Protein AF-A0A7Z8R2B5-F1 (afdb_monomer)

Secondary structure (DSSP, 8-state):
-EEEEEEEEETTTTEEEEEEEE-GGGGGG-BTTEEEEEE-S-----BTTB-------GGGGS--EEEEEESSTTPPBPPTT-----EESSHHHHH--EEEEEEEESS-TT--TT-EEEETTEEEEEEEEEEE-TTSSSEEEEEEEEGGGGGG-BTT-EEEEE--------SS-TT------EEEEE---SSB-SEEE-

Sequence (198 aa):
MGEIVDYRLNTKNDTIIISAAIKDKYQHLVKSNSRFWRNSGLKIKAGLSGVDVNMAPVHSLLNGGISFANIVPSAEQAKHGSVLYNLYVDQQQALMKVVQIQIKFALAKGVTAGTAINYLGIQVGEVTRVELSENNQAIIAHAKLWNSATEFARQGSQFWLVSAKVGLFKSEHLDTLIKGNYLQIEPGQGQKTNTFCR

Structure (mmCIF, N/CA/C/O backbone):
data_AF-A0A7Z8R2B5-F1
#
_entry.id   AF-A0A7Z8R2B5-F1
#
loop_
_atom_site.group_PDB
_atom_site.id
_atom_site.type_symbol
_atom_site.label_atom_id
_atom_site.label_alt_id
_atom_site.label_comp_id
_atom_site.label_asym_id
_atom_site.label_entity_id
_atom_site.label_seq_id
_atom_site.pdbx_PDB_ins_code
_atom_site.Cartn_x
_atom_site.Cartn_y
_atom_site.Cartn_z
_atom_site.occupancy
_atom_site.B_iso_or_equiv
_atom_site.auth_seq_id
_atom_site.auth_comp_id
_atom_site.auth_asym_id
_atom_site.auth_atom_id
_atom_site.pdbx_PDB_model_num
ATOM 1 N N . MET A 1 1 ? 14.635 1.395 -24.138 1.00 79.94 1 MET A N 1
ATOM 2 C CA . MET A 1 1 ? 15.403 1.839 -22.948 1.00 79.94 1 MET A CA 1
ATOM 3 C C . MET A 1 1 ? 16.121 0.651 -22.318 1.00 79.94 1 MET A C 1
ATOM 5 O O . MET A 1 1 ? 17.334 0.698 -22.174 1.00 79.94 1 MET A O 1
ATOM 9 N N . GLY A 1 2 ? 15.404 -0.440 -22.070 1.00 88.50 2 GLY A N 1
ATOM 10 C CA . GLY A 1 2 ? 15.954 -1.767 -21.802 1.00 88.50 2 GLY A CA 1
ATOM 11 C C . GLY A 1 2 ? 15.053 -2.837 -22.414 1.00 88.50 2 GLY A C 1
ATOM 12 O O . GLY A 1 2 ? 14.137 -2.483 -23.161 1.00 88.50 2 GLY A O 1
ATOM 13 N N . GLU A 1 3 ? 15.303 -4.095 -22.082 1.00 89.88 3 GLU A N 1
ATOM 14 C CA . GLU A 1 3 ? 14.492 -5.250 -22.473 1.00 89.88 3 GLU A CA 1
ATOM 15 C C . GLU A 1 3 ? 14.471 -6.302 -21.362 1.00 89.88 3 GLU A C 1
ATOM 17 O O . GLU A 1 3 ? 15.347 -6.317 -20.495 1.00 89.88 3 GLU A O 1
ATOM 22 N N . ILE A 1 4 ? 13.451 -7.157 -21.365 1.00 88.56 4 ILE A N 1
ATOM 23 C CA . ILE A 1 4 ? 13.391 -8.305 -20.461 1.00 88.56 4 ILE A CA 1
ATOM 24 C C . ILE A 1 4 ? 14.226 -9.425 -21.064 1.00 88.56 4 ILE A C 1
ATOM 26 O O . ILE A 1 4 ? 14.061 -9.742 -22.237 1.00 88.56 4 ILE A O 1
ATOM 30 N N . VAL A 1 5 ? 15.119 -9.998 -20.262 1.00 90.69 5 VAL A N 1
ATOM 31 C CA . VAL A 1 5 ? 16.080 -11.009 -20.718 1.00 90.69 5 VAL A CA 1
ATOM 32 C C . VAL A 1 5 ? 15.832 -12.387 -20.116 1.00 90.69 5 VAL A C 1
ATOM 34 O O . VAL A 1 5 ? 16.249 -13.373 -20.711 1.00 90.69 5 VAL A O 1
ATOM 37 N N . ASP A 1 6 ? 15.172 -12.474 -18.956 1.00 87.75 6 ASP A N 1
ATOM 38 C CA . ASP A 1 6 ? 14.962 -13.746 -18.256 1.00 87.75 6 ASP A CA 1
ATOM 39 C C . ASP A 1 6 ? 13.782 -13.686 -17.262 1.00 87.75 6 ASP A C 1
ATOM 41 O O . ASP A 1 6 ? 13.450 -12.624 -16.723 1.00 87.75 6 ASP A O 1
ATOM 45 N N . TYR A 1 7 ? 13.169 -14.847 -17.014 1.00 89.00 7 TYR A N 1
ATOM 46 C CA . TYR A 1 7 ? 12.102 -15.080 -16.041 1.00 89.00 7 TYR A CA 1
ATOM 47 C C . TYR A 1 7 ? 12.442 -16.324 -15.219 1.00 89.00 7 TYR A C 1
ATOM 49 O O . TYR A 1 7 ? 12.534 -17.424 -15.759 1.00 89.00 7 TYR A O 1
ATOM 57 N N . ARG A 1 8 ? 12.565 -16.179 -13.898 1.00 89.00 8 ARG A N 1
ATOM 58 C CA . ARG A 1 8 ? 12.895 -17.292 -12.997 1.00 89.00 8 ARG A CA 1
ATOM 59 C C . ARG A 1 8 ? 11.899 -17.415 -11.864 1.00 89.00 8 ARG A C 1
ATOM 61 O O . ARG A 1 8 ? 11.587 -16.433 -11.198 1.00 89.00 8 ARG A O 1
ATOM 68 N N . LEU A 1 9 ? 11.452 -18.638 -11.603 1.00 86.38 9 LEU A N 1
ATOM 69 C CA . LEU A 1 9 ? 10.685 -18.952 -10.404 1.00 86.38 9 LEU A CA 1
ATOM 70 C C . LEU A 1 9 ? 11.630 -19.037 -9.200 1.00 86.38 9 LEU A C 1
ATOM 72 O O . LEU A 1 9 ? 12.585 -19.812 -9.195 1.00 86.38 9 LEU A O 1
ATOM 76 N N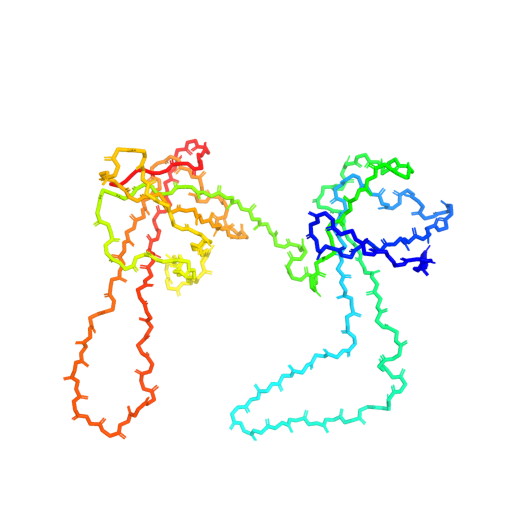 . ASN A 1 10 ? 11.347 -18.255 -8.166 1.00 84.94 10 ASN A N 1
ATOM 77 C CA . ASN A 1 10 ? 11.946 -18.405 -6.853 1.00 84.94 10 ASN A CA 1
ATOM 78 C C . ASN A 1 10 ? 11.061 -19.328 -6.011 1.00 84.94 10 ASN A C 1
ATOM 80 O O . ASN A 1 10 ? 10.066 -18.910 -5.425 1.00 84.94 10 ASN A O 1
ATOM 84 N N . THR A 1 11 ? 11.453 -20.596 -5.946 1.00 83.88 11 THR A N 1
ATOM 85 C CA . THR A 1 11 ? 10.705 -21.665 -5.270 1.00 83.88 11 THR A CA 1
ATOM 86 C C . THR A 1 11 ? 10.684 -21.548 -3.745 1.00 83.88 11 THR A C 1
ATOM 88 O O . THR A 1 11 ? 9.973 -22.299 -3.091 1.00 83.88 11 THR A O 1
ATOM 91 N N . LYS A 1 12 ? 11.446 -20.623 -3.144 1.00 87.50 12 LYS A N 1
ATOM 92 C CA . LYS A 1 12 ? 11.422 -20.409 -1.686 1.00 87.50 12 LYS A CA 1
ATOM 93 C C . LYS A 1 12 ? 10.218 -19.595 -1.218 1.00 87.50 12 LYS A C 1
ATOM 95 O O . LYS A 1 12 ? 9.880 -19.649 -0.041 1.00 87.50 12 LYS A O 1
ATOM 100 N N . ASN A 1 13 ? 9.642 -18.778 -2.094 1.00 82.06 13 ASN A N 1
ATOM 101 C CA . ASN A 1 13 ? 8.581 -17.836 -1.742 1.00 82.06 13 ASN A CA 1
ATOM 102 C C . ASN A 1 13 ? 7.499 -17.715 -2.828 1.00 82.06 13 ASN A C 1
ATOM 104 O O . ASN A 1 13 ? 6.750 -16.743 -2.809 1.00 82.06 13 ASN A O 1
ATOM 108 N N . ASP A 1 14 ? 7.458 -18.653 -3.779 1.00 84.62 14 ASP A N 1
ATOM 109 C CA . ASP A 1 14 ? 6.520 -18.693 -4.908 1.00 84.62 14 ASP A CA 1
ATOM 110 C C . ASP A 1 14 ? 6.425 -17.373 -5.694 1.00 84.62 14 ASP A C 1
ATOM 112 O O . ASP A 1 14 ? 5.363 -16.973 -6.174 1.00 84.62 14 ASP A O 1
ATOM 116 N N . THR A 1 15 ? 7.557 -16.674 -5.843 1.00 83.44 15 THR A N 1
ATOM 117 C CA . THR A 1 15 ? 7.636 -15.429 -6.625 1.00 83.44 15 THR A CA 1
ATOM 118 C C . THR A 1 15 ? 8.341 -15.628 -7.960 1.00 83.44 15 THR A C 1
ATOM 120 O O . THR A 1 15 ? 9.238 -16.455 -8.094 1.00 83.44 15 THR A O 1
ATOM 123 N N . ILE A 1 16 ? 7.971 -14.827 -8.960 1.00 86.62 16 ILE A N 1
ATOM 124 C CA . ILE A 1 16 ? 8.671 -14.770 -10.247 1.00 86.62 16 ILE A CA 1
ATOM 125 C C . ILE A 1 16 ? 9.638 -13.583 -10.221 1.00 86.62 16 ILE A C 1
ATOM 127 O O . ILE A 1 16 ? 9.228 -12.440 -10.021 1.00 86.62 16 ILE A O 1
ATOM 131 N N . ILE A 1 17 ? 10.920 -13.853 -10.452 1.00 89.19 17 ILE A N 1
ATOM 132 C CA . ILE A 1 17 ? 11.959 -12.850 -10.670 1.00 89.19 17 ILE A CA 1
ATOM 133 C C . ILE A 1 17 ? 12.055 -12.591 -12.168 1.00 89.19 17 ILE A C 1
ATOM 135 O O . ILE A 1 17 ? 12.268 -13.511 -12.954 1.00 89.19 17 ILE A O 1
ATOM 139 N N . ILE A 1 18 ? 11.923 -11.325 -12.552 1.00 89.12 18 ILE A N 1
ATOM 140 C CA . ILE A 1 18 ? 12.043 -10.877 -13.937 1.00 89.12 18 ILE A CA 1
ATOM 141 C C . ILE A 1 18 ? 13.333 -10.075 -14.053 1.00 89.12 18 ILE A C 1
ATOM 143 O O . ILE A 1 18 ? 13.505 -9.067 -13.365 1.00 89.12 18 ILE A O 1
ATOM 147 N N . SER A 1 19 ? 14.242 -10.516 -14.913 1.00 90.50 19 SER A N 1
ATOM 148 C CA . SER A 1 19 ? 15.505 -9.827 -15.162 1.00 90.50 19 SER A CA 1
ATOM 149 C C . SER A 1 19 ? 15.377 -8.938 -16.391 1.00 90.50 19 SER A C 1
ATOM 151 O O . SER A 1 19 ? 14.979 -9.389 -17.463 1.00 90.50 19 SER A O 1
ATOM 153 N N . ALA A 1 20 ? 15.737 -7.666 -16.235 1.00 89.56 20 ALA A N 1
ATOM 154 C CA . ALA A 1 20 ? 15.760 -6.690 -17.314 1.00 89.56 20 ALA A CA 1
ATOM 155 C C . ALA A 1 20 ? 17.192 -6.206 -17.558 1.00 89.56 20 ALA A C 1
ATOM 157 O O . ALA A 1 20 ? 17.894 -5.841 -16.614 1.00 89.56 20 ALA A O 1
ATOM 158 N N . ALA A 1 21 ? 17.607 -6.154 -18.821 1.00 90.75 21 ALA A N 1
ATOM 159 C CA . ALA A 1 21 ? 18.836 -5.492 -19.231 1.00 90.75 21 ALA A CA 1
ATOM 160 C C . ALA A 1 21 ? 18.531 -4.038 -19.603 1.00 90.75 21 ALA A C 1
ATOM 162 O O . ALA A 1 21 ? 17.679 -3.758 -20.448 1.00 90.75 21 ALA A O 1
ATOM 163 N N . ILE A 1 22 ? 19.228 -3.090 -18.977 1.00 90.81 22 ILE A N 1
ATOM 164 C CA . ILE A 1 22 ? 19.102 -1.655 -19.263 1.00 90.81 22 ILE A CA 1
ATOM 165 C C . ILE A 1 22 ? 20.349 -1.213 -20.017 1.00 90.81 22 ILE A C 1
ATOM 167 O O . ILE A 1 22 ? 21.460 -1.419 -19.536 1.00 90.81 22 ILE A O 1
ATOM 171 N N . LYS A 1 23 ? 20.170 -0.587 -21.188 1.00 93.12 23 LYS A N 1
ATOM 172 C CA . LYS A 1 23 ? 21.306 -0.114 -21.996 1.00 93.12 23 LYS A CA 1
ATOM 173 C C . LYS A 1 23 ? 22.112 0.919 -21.205 1.00 93.12 23 LYS A C 1
ATOM 175 O O . LYS A 1 23 ? 21.514 1.779 -20.560 1.00 93.12 23 LYS A O 1
ATOM 180 N N . ASP A 1 24 ? 23.436 0.896 -21.334 1.00 91.81 24 ASP A N 1
ATOM 181 C CA . ASP A 1 24 ? 24.379 1.704 -20.539 1.00 91.81 24 ASP A CA 1
ATOM 182 C C . ASP A 1 24 ? 24.001 3.183 -20.447 1.00 91.81 24 ASP A C 1
ATOM 184 O O . ASP A 1 24 ? 23.895 3.744 -19.357 1.00 91.81 24 ASP A O 1
ATOM 188 N N . LYS A 1 25 ? 23.654 3.792 -21.587 1.00 94.25 25 LYS A N 1
ATOM 189 C CA . LYS A 1 25 ? 23.240 5.201 -21.655 1.00 94.25 25 LYS A CA 1
ATOM 190 C C . LYS A 1 25 ? 21.993 5.553 -20.831 1.00 94.25 25 LYS A C 1
ATOM 192 O O . LYS A 1 25 ? 21.736 6.731 -20.631 1.00 94.25 25 LYS A O 1
ATOM 197 N N . TYR A 1 26 ? 21.215 4.574 -20.365 1.00 93.31 26 TYR A N 1
ATOM 198 C CA . TYR A 1 26 ? 20.000 4.766 -19.565 1.00 93.31 26 TYR A CA 1
ATOM 199 C C . TYR A 1 26 ? 20.122 4.265 -18.121 1.00 93.31 26 TYR A C 1
ATOM 201 O O . TYR A 1 26 ? 19.182 4.455 -17.351 1.00 93.31 26 TYR A O 1
ATOM 209 N N . GLN A 1 27 ? 21.245 3.656 -17.720 1.00 91.00 27 GLN A N 1
ATOM 210 C CA . GLN A 1 27 ? 21.397 3.107 -16.363 1.00 91.00 27 GLN A CA 1
ATOM 211 C C . GLN A 1 27 ? 21.237 4.177 -15.270 1.00 91.00 27 GLN A C 1
ATOM 213 O O . GLN A 1 27 ? 20.683 3.894 -14.212 1.00 91.00 27 GLN A O 1
ATOM 218 N N . HIS A 1 28 ? 21.642 5.420 -15.551 1.00 90.75 28 HIS A N 1
ATOM 219 C CA . HIS A 1 28 ? 21.523 6.558 -14.633 1.00 90.75 28 HIS A CA 1
ATOM 220 C C . HIS A 1 28 ? 20.073 6.955 -14.301 1.00 90.75 28 HIS A C 1
ATOM 222 O O . HIS A 1 28 ? 19.832 7.660 -13.321 1.00 90.75 28 HIS A O 1
ATOM 228 N N . LEU A 1 29 ? 19.097 6.529 -15.112 1.00 92.31 29 LEU A N 1
ATOM 229 C CA . LEU A 1 29 ? 17.686 6.838 -14.880 1.00 92.31 29 LEU A CA 1
ATOM 230 C C . LEU A 1 29 ? 17.099 6.003 -13.738 1.00 92.31 29 LEU A C 1
ATOM 232 O O . LEU A 1 29 ? 16.151 6.451 -13.087 1.00 92.31 29 LEU A O 1
ATOM 236 N N . VAL A 1 30 ? 17.658 4.814 -13.491 1.00 92.94 30 VAL A N 1
ATOM 237 C CA . VAL A 1 30 ? 17.196 3.905 -12.442 1.00 92.94 30 VAL A CA 1
ATOM 238 C C . VAL A 1 30 ? 17.925 4.194 -11.142 1.00 92.94 30 VAL A C 1
ATOM 240 O O . VAL A 1 30 ? 19.152 4.255 -11.074 1.00 92.94 30 VAL A O 1
ATOM 243 N N . LYS A 1 31 ? 17.140 4.366 -10.087 1.00 92.94 31 LYS A N 1
ATOM 244 C CA . LYS A 1 31 ? 17.576 4.747 -8.749 1.00 92.94 31 LYS A CA 1
ATOM 245 C C . LYS A 1 31 ? 17.221 3.664 -7.745 1.00 92.94 31 LYS A C 1
ATOM 247 O O . LYS A 1 31 ? 16.387 2.796 -8.002 1.00 92.94 31 LYS A O 1
ATOM 252 N N . SER A 1 32 ? 17.825 3.721 -6.566 1.00 90.94 32 SER A N 1
ATOM 253 C CA . SER A 1 32 ? 17.538 2.779 -5.473 1.00 90.94 32 SER A CA 1
ATOM 254 C C . SER A 1 32 ? 16.060 2.756 -5.051 1.00 90.94 32 SER A C 1
ATOM 256 O O . SER A 1 32 ? 15.583 1.759 -4.523 1.00 90.94 32 SER A O 1
ATOM 258 N N . ASN A 1 33 ? 15.313 3.827 -5.330 1.00 90.25 33 ASN A N 1
ATOM 259 C CA . ASN A 1 33 ? 13.896 3.980 -5.002 1.00 90.25 33 ASN A CA 1
ATOM 260 C C . ASN A 1 33 ? 12.955 3.945 -6.218 1.00 90.25 33 ASN A C 1
ATOM 262 O O . ASN A 1 33 ? 11.802 4.383 -6.105 1.00 90.25 33 ASN A O 1
ATOM 266 N N . SER A 1 34 ? 13.440 3.509 -7.383 1.00 93.38 34 SER A N 1
ATOM 267 C CA . SER A 1 34 ? 12.584 3.352 -8.553 1.00 93.38 34 SER A CA 1
ATOM 268 C C . SER A 1 34 ? 11.463 2.363 -8.245 1.00 93.38 34 SER A C 1
ATOM 270 O O . SER A 1 34 ? 11.683 1.317 -7.637 1.00 93.38 34 SER A O 1
ATOM 272 N N . ARG A 1 35 ? 10.244 2.677 -8.675 1.00 94.12 35 ARG A N 1
ATOM 273 C CA . ARG A 1 35 ? 9.117 1.743 -8.635 1.00 94.12 35 ARG A CA 1
ATOM 274 C C . ARG A 1 35 ? 8.737 1.377 -10.054 1.00 94.12 35 ARG A C 1
ATOM 276 O O . ARG A 1 35 ? 8.562 2.272 -10.875 1.00 94.12 35 ARG A O 1
ATOM 283 N N . PHE A 1 36 ? 8.620 0.080 -10.316 1.00 93.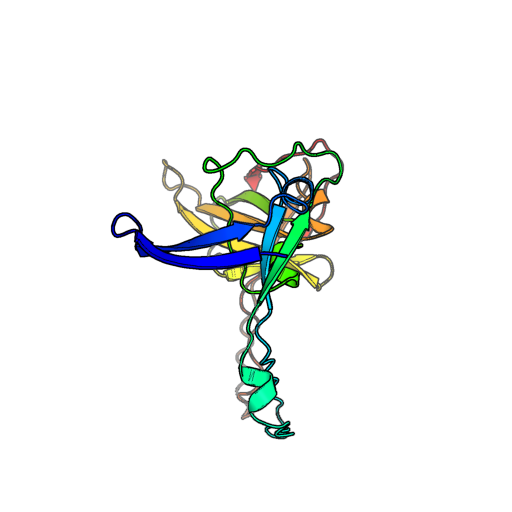94 36 PHE A N 1
ATOM 284 C CA . PHE A 1 36 ? 8.354 -0.473 -11.639 1.00 93.94 36 PHE A CA 1
ATOM 285 C C . PHE A 1 36 ? 6.916 -0.969 -11.716 1.00 93.94 36 PHE A C 1
ATOM 287 O O . PHE A 1 36 ? 6.427 -1.568 -10.767 1.00 93.94 36 PHE A O 1
ATOM 294 N N . TRP A 1 37 ? 6.230 -0.772 -12.834 1.00 92.56 37 TRP A N 1
ATOM 295 C CA . TRP A 1 37 ? 4.885 -1.309 -13.038 1.00 92.56 37 TRP A CA 1
ATOM 296 C C . TRP A 1 37 ? 4.687 -1.829 -14.450 1.00 92.56 37 TRP A C 1
ATOM 298 O O . TRP A 1 37 ? 5.362 -1.410 -15.394 1.00 92.56 37 TRP A O 1
ATOM 308 N N . ARG A 1 38 ? 3.723 -2.737 -14.592 1.00 88.44 38 ARG A N 1
ATOM 309 C CA . ARG A 1 38 ? 3.311 -3.244 -15.898 1.00 88.44 38 ARG A CA 1
ATOM 310 C C . ARG A 1 38 ? 2.441 -2.211 -16.608 1.00 88.44 38 ARG A C 1
ATOM 312 O O . ARG A 1 38 ? 1.404 -1.794 -16.101 1.00 88.44 38 ARG A O 1
ATOM 319 N N . ASN A 1 39 ? 2.816 -1.866 -17.829 1.00 78.19 39 ASN A N 1
ATOM 320 C CA . ASN A 1 39 ? 1.925 -1.240 -18.792 1.00 78.19 39 ASN A CA 1
ATOM 321 C C . ASN A 1 39 ? 1.272 -2.361 -19.592 1.00 78.19 39 ASN A C 1
ATOM 323 O O . ASN A 1 39 ? 1.766 -2.744 -20.649 1.00 78.19 39 ASN A O 1
ATOM 327 N N . SER A 1 40 ? 0.195 -2.935 -19.061 1.00 66.69 40 SER A N 1
ATOM 328 C CA . SER A 1 40 ? -0.618 -3.869 -19.843 1.00 66.69 40 SER A CA 1
ATOM 329 C C . SER A 1 40 ? -1.498 -3.054 -20.793 1.00 66.69 40 SER A C 1
ATOM 331 O O . SER A 1 40 ? -2.227 -2.170 -20.345 1.00 66.69 40 SER A O 1
ATOM 333 N N . GLY A 1 41 ? -1.434 -3.330 -22.098 1.00 55.31 41 GLY A N 1
ATOM 334 C CA . GLY A 1 41 ? -2.221 -2.628 -23.125 1.00 55.31 41 GLY A CA 1
ATOM 335 C C . GLY A 1 41 ? -3.732 -2.898 -23.076 1.00 55.31 41 GLY A C 1
ATOM 336 O O . GLY A 1 41 ? -4.479 -2.317 -23.855 1.00 55.31 41 GLY A O 1
ATOM 337 N N . LEU A 1 42 ? -4.199 -3.753 -22.162 1.00 54.56 42 LEU A N 1
ATOM 338 C CA . LEU A 1 42 ? -5.596 -4.155 -22.042 1.00 54.56 42 LEU A CA 1
ATOM 339 C C . LEU A 1 42 ? -6.209 -3.581 -20.754 1.00 54.56 42 LEU A C 1
ATOM 341 O O . LEU A 1 42 ? -5.970 -4.092 -19.661 1.00 54.56 42 LEU A O 1
ATOM 345 N N . LYS A 1 43 ? -7.007 -2.513 -20.876 1.00 53.91 43 LYS A N 1
ATOM 346 C CA . LYS A 1 43 ? -7.874 -2.008 -19.797 1.00 53.91 43 LYS A CA 1
ATOM 347 C C . LYS A 1 43 ? -9.313 -2.433 -20.086 1.00 53.91 43 LYS A C 1
ATOM 349 O O . LYS A 1 43 ? -9.997 -1.768 -20.855 1.00 53.91 43 LYS A O 1
ATOM 354 N N . ILE A 1 44 ? -9.773 -3.525 -19.478 1.00 53.94 44 ILE A N 1
ATOM 355 C CA . ILE A 1 44 ? -11.173 -3.963 -19.588 1.00 53.94 44 ILE A CA 1
ATOM 356 C C . ILE A 1 44 ? -11.996 -3.186 -18.555 1.00 53.94 44 ILE A C 1
ATOM 358 O O . ILE A 1 44 ? -11.754 -3.310 -17.356 1.00 53.94 44 ILE A O 1
ATOM 362 N N . LYS A 1 45 ? -12.955 -2.372 -19.004 1.00 47.53 45 LYS A N 1
ATOM 363 C CA . LYS A 1 45 ? -13.960 -1.737 -18.140 1.00 47.53 45 LYS A CA 1
ATOM 364 C C . LYS A 1 45 ? -15.305 -2.420 -18.395 1.00 47.53 45 LYS A C 1
ATOM 366 O O . LYS A 1 45 ? -15.810 -2.344 -19.508 1.00 47.53 45 LYS A O 1
ATOM 371 N N . ALA A 1 46 ? -15.868 -3.081 -17.387 1.00 45.97 46 ALA A N 1
ATOM 372 C CA . ALA A 1 46 ? -17.219 -3.640 -17.440 1.00 45.97 46 ALA A CA 1
ATOM 373 C C . ALA A 1 46 ? -18.203 -2.656 -16.783 1.00 45.97 46 ALA A C 1
ATOM 375 O O . ALA A 1 46 ? -17.952 -2.196 -15.669 1.00 45.97 46 ALA A O 1
ATOM 376 N N . GLY A 1 47 ? -19.291 -2.311 -17.474 1.00 55.09 47 GLY A N 1
ATOM 377 C CA . GLY A 1 47 ? -20.381 -1.480 -16.955 1.00 55.09 47 GLY A CA 1
ATOM 378 C C . GLY A 1 47 ? -21.703 -2.252 -16.919 1.00 55.09 47 GLY A C 1
ATOM 379 O O . GLY A 1 47 ? -21.855 -3.263 -17.599 1.00 55.09 47 GLY A O 1
ATOM 380 N N . LEU A 1 48 ? -22.678 -1.763 -16.146 1.00 48.88 48 LEU A N 1
ATOM 381 C CA . LEU A 1 48 ? -24.005 -2.390 -16.003 1.00 48.88 48 LEU A CA 1
ATOM 382 C C . LEU A 1 48 ? -24.862 -2.334 -17.287 1.00 48.88 48 LEU A C 1
ATOM 384 O O . LEU A 1 48 ? -25.899 -2.983 -17.354 1.00 48.88 48 LEU A O 1
ATOM 388 N N . SER A 1 49 ? -24.414 -1.602 -18.312 1.00 63.97 49 SER A N 1
ATOM 389 C CA . SER A 1 49 ? -25.075 -1.480 -19.622 1.00 63.97 49 SER A CA 1
ATOM 390 C C . SER A 1 49 ? -24.497 -2.413 -20.698 1.00 63.97 49 SER A C 1
ATOM 392 O O . SER A 1 49 ? -24.858 -2.291 -21.865 1.00 63.97 49 SER A O 1
ATOM 394 N N . GLY A 1 50 ? -23.596 -3.330 -20.327 1.00 56.53 50 GLY A N 1
ATOM 395 C CA . GLY A 1 50 ? -22.919 -4.245 -21.248 1.00 56.53 50 GLY A CA 1
ATOM 396 C C . GLY A 1 50 ? -21.427 -3.947 -21.420 1.00 56.53 50 GLY A C 1
ATOM 397 O O . GLY A 1 50 ? -20.855 -3.073 -20.765 1.00 56.53 50 GLY A O 1
ATOM 398 N N . VAL A 1 51 ? -20.779 -4.728 -22.286 1.00 56.47 51 VAL A N 1
ATOM 399 C CA . VAL A 1 51 ? -19.348 -4.604 -22.591 1.00 56.47 51 VAL A CA 1
ATOM 400 C C . VAL A 1 51 ? -19.185 -3.735 -23.838 1.00 56.47 51 VAL A C 1
ATOM 402 O O . VAL A 1 51 ? -19.590 -4.138 -24.925 1.00 56.47 51 VAL A O 1
ATOM 405 N N . ASP A 1 52 ? -18.582 -2.555 -23.696 1.00 50.28 52 ASP A N 1
ATOM 406 C CA . ASP A 1 52 ? -18.173 -1.727 -24.837 1.00 50.28 52 ASP A CA 1
ATOM 407 C C . ASP A 1 52 ? -16.878 -2.315 -25.427 1.00 50.28 52 ASP A C 1
ATOM 409 O O . ASP A 1 52 ? -15.773 -2.074 -24.932 1.00 50.28 52 ASP A O 1
ATOM 413 N N . VAL A 1 53 ? -17.025 -3.194 -26.425 1.00 51.41 53 VAL A N 1
ATOM 414 C CA . VAL A 1 53 ? -15.903 -3.865 -27.096 1.00 51.41 53 VAL A CA 1
ATOM 415 C C . VAL A 1 53 ? -15.585 -3.146 -28.406 1.00 51.41 53 VAL A C 1
ATOM 417 O O . VAL A 1 53 ? -15.947 -3.593 -29.491 1.00 51.41 53 VAL A O 1
ATOM 420 N N . ASN A 1 54 ? -14.838 -2.050 -28.321 1.00 51.00 54 ASN A N 1
ATOM 421 C CA . ASN A 1 54 ? -14.129 -1.522 -29.483 1.00 51.00 54 ASN A CA 1
ATOM 422 C C . ASN A 1 54 ? -12.861 -2.366 -29.716 1.00 51.00 54 ASN A C 1
ATOM 424 O O . ASN A 1 54 ? -11.827 -2.145 -29.081 1.00 51.00 54 ASN A O 1
ATOM 428 N N . MET A 1 55 ? -12.941 -3.371 -30.600 1.00 46.75 55 MET A N 1
ATOM 429 C CA . MET A 1 55 ? -11.789 -4.196 -30.994 1.00 46.75 55 MET A CA 1
ATOM 430 C C . MET A 1 55 ? -10.855 -3.389 -31.906 1.00 46.75 55 MET A C 1
ATOM 432 O O . MET A 1 55 ? -10.927 -3.470 -33.131 1.00 46.75 55 MET 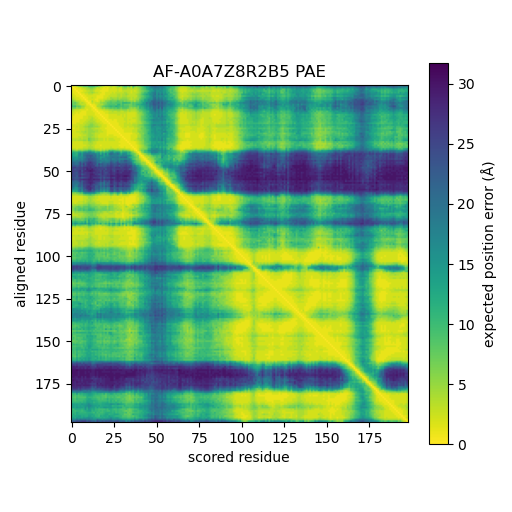A O 1
ATOM 436 N N . ALA A 1 56 ? -9.957 -2.602 -31.310 1.00 46.06 56 ALA A N 1
ATOM 437 C CA . ALA A 1 56 ? -8.769 -2.136 -32.018 1.00 46.06 56 ALA A CA 1
ATOM 438 C C . ALA A 1 56 ? -7.944 -3.356 -32.491 1.00 46.06 56 ALA A C 1
ATOM 440 O O . ALA A 1 56 ? -7.991 -4.406 -31.838 1.00 46.06 56 ALA A O 1
ATOM 441 N N . PRO A 1 57 ? -7.191 -3.259 -33.605 1.00 46.50 57 PRO A N 1
ATOM 442 C CA . PRO A 1 57 ? -6.462 -4.392 -34.160 1.00 46.50 57 PRO A CA 1
ATOM 443 C C . PRO A 1 57 ? -5.594 -5.079 -33.099 1.00 46.50 57 PRO A C 1
ATOM 445 O O . PRO A 1 57 ? -4.839 -4.429 -32.377 1.00 46.50 57 PRO A O 1
ATOM 448 N N . VAL A 1 58 ? -5.674 -6.409 -33.051 1.00 52.06 58 VAL A N 1
ATOM 449 C CA . VAL A 1 58 ? -4.991 -7.333 -32.117 1.00 52.06 58 VAL A CA 1
ATOM 450 C C . VAL A 1 58 ? -3.472 -7.070 -32.003 1.00 52.06 58 VAL A C 1
ATOM 452 O O . VAL A 1 58 ? -2.846 -7.435 -31.012 1.00 52.06 58 VAL A O 1
ATOM 455 N N . HIS A 1 59 ? -2.875 -6.334 -32.945 1.00 47.19 59 HIS A N 1
ATOM 456 C CA . HIS A 1 59 ? -1.495 -5.847 -32.876 1.00 47.19 59 HIS A CA 1
ATOM 457 C C . HIS A 1 59 ? -1.195 -4.843 -31.744 1.00 47.19 59 HIS A C 1
ATOM 459 O O . HIS A 1 59 ? -0.027 -4.675 -31.397 1.00 47.19 59 HIS A O 1
ATOM 465 N N . SER A 1 60 ? -2.196 -4.227 -31.101 1.00 47.28 60 SER A N 1
ATOM 466 C CA . SER A 1 60 ? -1.989 -3.411 -29.888 1.00 47.28 60 SER A CA 1
ATOM 467 C C . SER A 1 60 ? -1.833 -4.239 -28.603 1.00 47.28 60 SER A C 1
ATOM 469 O O . SER A 1 60 ? -1.408 -3.706 -27.579 1.00 47.28 60 SER A O 1
ATOM 471 N N . LEU A 1 61 ? -2.137 -5.543 -28.644 1.00 50.88 61 LEU A N 1
ATOM 472 C CA . LEU A 1 61 ? -2.019 -6.455 -27.498 1.00 50.88 61 LEU A CA 1
ATOM 473 C C . LEU A 1 61 ? -0.586 -6.975 -27.291 1.00 50.88 61 LEU A C 1
ATOM 475 O O . LEU A 1 61 ? -0.303 -7.606 -26.276 1.00 50.88 61 LEU A O 1
ATOM 479 N N . LEU A 1 62 ? 0.321 -6.704 -28.235 1.00 52.38 62 LEU A N 1
ATOM 480 C CA . LEU A 1 62 ? 1.592 -7.418 -28.363 1.00 52.38 62 LEU A CA 1
ATOM 481 C C . LEU A 1 62 ? 2.812 -6.788 -27.685 1.00 52.38 62 LEU A C 1
ATOM 483 O O . LEU A 1 62 ? 3.887 -7.350 -27.806 1.00 52.38 62 LEU A O 1
ATOM 487 N N . ASN A 1 63 ? 2.696 -5.695 -26.929 1.00 54.94 63 ASN A N 1
ATOM 488 C CA . ASN A 1 63 ? 3.846 -5.155 -26.190 1.00 54.94 63 ASN A CA 1
ATOM 489 C C . ASN A 1 63 ? 3.425 -4.594 -24.833 1.00 54.94 63 ASN A C 1
ATOM 491 O O . ASN A 1 63 ? 3.444 -3.384 -24.601 1.00 54.94 63 ASN A O 1
ATOM 495 N N . GLY A 1 64 ? 3.041 -5.484 -23.917 1.00 68.00 64 GLY A N 1
ATOM 496 C CA . GLY A 1 64 ? 3.084 -5.130 -22.503 1.00 68.00 64 GLY A CA 1
ATOM 497 C C . GLY A 1 64 ? 4.502 -4.663 -22.150 1.00 68.00 64 GLY A C 1
ATOM 498 O O . GLY A 1 64 ? 5.474 -5.338 -22.474 1.00 68.00 64 GLY A O 1
ATOM 499 N N . GLY A 1 65 ? 4.632 -3.487 -21.542 1.00 82.62 65 GLY A N 1
ATOM 500 C CA . GLY A 1 65 ? 5.926 -2.918 -21.158 1.00 82.62 65 GLY A CA 1
ATOM 501 C C . GLY A 1 65 ? 6.104 -2.881 -19.646 1.00 82.62 65 GLY A C 1
ATOM 502 O O . GLY A 1 65 ? 5.133 -2.990 -18.898 1.00 82.62 65 GLY A O 1
ATOM 503 N N . ILE A 1 66 ? 7.333 -2.658 -19.186 1.00 89.06 66 ILE A N 1
ATOM 504 C CA . ILE A 1 66 ? 7.588 -2.237 -17.808 1.00 89.06 66 ILE A CA 1
ATOM 505 C C . ILE A 1 66 ? 7.994 -0.766 -17.839 1.00 89.06 66 ILE A C 1
ATOM 507 O O . ILE A 1 66 ? 8.967 -0.392 -18.495 1.00 89.06 66 ILE A O 1
ATOM 511 N N . SER A 1 67 ? 7.239 0.068 -17.134 1.00 91.88 67 SER A N 1
ATOM 512 C CA . SER A 1 67 ? 7.598 1.461 -16.875 1.00 91.88 67 SER A CA 1
ATOM 513 C C . SER A 1 67 ? 8.102 1.616 -15.452 1.00 91.88 67 SER A C 1
ATOM 515 O O . SER A 1 67 ? 7.865 0.758 -14.605 1.00 91.88 67 SER A O 1
ATOM 517 N N . PHE A 1 68 ? 8.798 2.717 -15.186 1.00 93.12 68 PHE A N 1
ATOM 518 C CA . PHE A 1 68 ? 9.235 3.053 -13.842 1.00 93.12 68 PHE A CA 1
ATOM 519 C C . PHE A 1 68 ? 9.225 4.560 -13.607 1.00 93.12 68 PHE A C 1
ATOM 521 O O . PHE A 1 68 ? 9.248 5.355 -14.548 1.00 93.12 68 PHE A O 1
ATOM 528 N N . ALA A 1 69 ? 9.224 4.939 -12.334 1.00 92.44 69 ALA A N 1
ATOM 529 C CA . ALA A 1 69 ? 9.450 6.304 -11.883 1.00 92.44 69 ALA A CA 1
ATOM 530 C C . ALA A 1 69 ? 10.224 6.313 -10.565 1.00 92.44 69 ALA A C 1
ATOM 532 O O . ALA A 1 69 ? 10.192 5.352 -9.795 1.00 92.44 69 ALA A O 1
ATOM 533 N N . ASN A 1 70 ? 10.895 7.432 -10.305 1.00 91.62 70 ASN A N 1
ATOM 534 C CA . ASN A 1 70 ? 11.671 7.657 -9.093 1.00 91.62 70 ASN A CA 1
ATOM 535 C C . ASN A 1 70 ? 10.815 8.417 -8.078 1.00 91.62 70 ASN A C 1
ATOM 537 O O . ASN A 1 70 ? 10.368 9.525 -8.360 1.00 91.62 70 ASN A O 1
ATOM 541 N N . ILE A 1 71 ? 10.594 7.828 -6.901 1.00 85.56 71 ILE A N 1
ATOM 542 C CA . ILE A 1 71 ? 9.726 8.419 -5.865 1.00 85.56 71 ILE A CA 1
ATOM 543 C C . ILE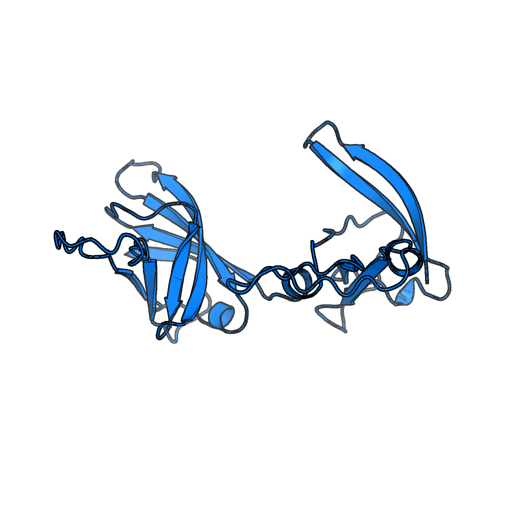 A 1 71 ? 10.376 9.632 -5.198 1.00 85.56 71 ILE A C 1
ATOM 545 O O . ILE A 1 71 ? 9.706 10.601 -4.859 1.00 85.56 71 ILE A O 1
ATOM 549 N N . VAL A 1 72 ? 11.697 9.591 -5.045 1.00 84.81 72 VAL A N 1
ATOM 550 C CA . VAL A 1 72 ? 12.528 10.709 -4.590 1.00 84.81 72 VAL A CA 1
ATOM 551 C C . VAL A 1 72 ? 13.535 11.008 -5.701 1.00 84.81 72 VAL A C 1
ATOM 553 O O . VAL A 1 72 ? 14.434 10.189 -5.924 1.00 84.81 72 VAL A O 1
ATOM 556 N N . PRO A 1 73 ? 13.411 12.149 -6.404 1.00 82.38 73 PRO A N 1
ATOM 557 C CA . PRO A 1 73 ? 14.294 12.499 -7.515 1.00 82.38 73 PRO A CA 1
ATOM 558 C C . PRO A 1 73 ? 15.773 12.577 -7.137 1.00 82.38 73 PRO A C 1
ATOM 560 O O . PRO A 1 73 ? 16.618 12.334 -7.989 1.00 82.38 73 PRO A O 1
ATOM 563 N N . SER A 1 74 ? 16.103 12.868 -5.877 1.00 84.69 74 SER A N 1
ATOM 564 C CA . SER A 1 74 ? 17.482 12.963 -5.381 1.00 84.69 74 SER A CA 1
ATOM 565 C C . SER A 1 74 ? 18.107 11.630 -4.957 1.00 84.69 74 SER A C 1
ATOM 567 O O . SER A 1 74 ? 19.264 11.621 -4.556 1.00 84.69 74 SER A O 1
ATOM 569 N N . ALA A 1 75 ? 17.389 10.504 -5.047 1.00 88.69 75 ALA A N 1
ATOM 570 C CA . ALA A 1 75 ? 17.954 9.212 -4.662 1.00 88.69 75 ALA A CA 1
ATOM 571 C C . ALA A 1 75 ? 19.165 8.817 -5.523 1.00 88.69 75 ALA A C 1
ATOM 573 O O . ALA A 1 75 ? 19.288 9.217 -6.688 1.00 88.69 75 ALA A O 1
ATOM 574 N N . GLU A 1 76 ? 20.042 8.010 -4.936 1.00 90.69 76 GLU A N 1
ATOM 575 C CA . GLU A 1 76 ? 21.230 7.480 -5.599 1.00 90.69 76 GLU A CA 1
ATOM 576 C C . GLU A 1 76 ? 20.862 6.571 -6.777 1.00 90.69 76 GLU A C 1
ATOM 578 O O . GLU A 1 76 ? 19.823 5.900 -6.774 1.00 90.69 76 GLU A O 1
ATOM 583 N N . GLN A 1 77 ? 21.737 6.538 -7.785 1.00 90.94 77 GLN A N 1
ATOM 584 C CA . GLN A 1 77 ? 21.633 5.586 -8.886 1.00 90.94 77 GLN A CA 1
ATOM 585 C C . GLN A 1 77 ? 21.679 4.149 -8.348 1.00 90.94 77 GLN A C 1
ATOM 587 O O . GLN A 1 77 ? 22.411 3.834 -7.410 1.00 90.94 77 GLN A O 1
ATOM 592 N N . ALA A 1 78 ? 20.892 3.265 -8.955 1.00 89.25 78 ALA A N 1
ATOM 593 C CA . ALA A 1 78 ? 20.895 1.852 -8.617 1.00 89.25 78 ALA A CA 1
ATOM 594 C C . ALA A 1 78 ? 22.258 1.209 -8.908 1.00 89.25 78 ALA A C 1
ATOM 596 O O . ALA A 1 78 ? 22.820 1.385 -9.991 1.00 89.25 78 ALA A O 1
ATOM 597 N N . LYS A 1 79 ? 22.769 0.411 -7.964 1.00 84.44 79 LYS A N 1
ATOM 598 C CA . LYS A 1 79 ? 23.958 -0.417 -8.200 1.00 84.44 79 LYS A CA 1
ATOM 599 C C . LYS A 1 79 ? 23.592 -1.596 -9.101 1.00 84.44 79 LYS A C 1
ATOM 601 O O . LYS A 1 79 ? 22.566 -2.246 -8.890 1.00 84.44 79 LYS A O 1
ATOM 606 N N . HIS A 1 80 ? 24.450 -1.894 -10.073 1.00 77.56 80 HIS A N 1
ATOM 607 C CA . HIS A 1 80 ? 24.265 -3.028 -10.975 1.00 77.56 80 HIS A CA 1
ATOM 608 C C . HIS A 1 80 ? 24.112 -4.349 -10.194 1.00 77.56 80 HIS A C 1
ATOM 610 O O . HIS A 1 80 ? 24.818 -4.587 -9.212 1.00 77.56 80 HIS A O 1
ATOM 616 N N . GLY A 1 81 ? 23.155 -5.189 -10.604 1.00 69.25 81 GLY A N 1
ATOM 617 C CA . GLY A 1 81 ? 22.950 -6.552 -10.090 1.00 69.25 81 GLY A CA 1
ATOM 618 C C . GLY A 1 81 ? 22.537 -6.692 -8.617 1.00 69.25 81 GLY A C 1
ATOM 619 O O . GLY A 1 81 ? 22.341 -7.812 -8.161 1.00 69.25 81 GLY A O 1
ATOM 620 N N . SER A 1 82 ? 22.393 -5.593 -7.870 1.00 67.25 82 SER A N 1
ATOM 621 C CA . SER A 1 82 ? 22.274 -5.638 -6.402 1.00 67.25 82 SER A CA 1
ATOM 622 C C . SER A 1 82 ? 20.892 -5.256 -5.864 1.00 67.25 82 SER A C 1
ATOM 624 O O . SER A 1 82 ? 20.683 -5.298 -4.654 1.00 67.25 82 SER A O 1
ATOM 626 N N . VAL A 1 83 ? 19.948 -4.854 -6.723 1.00 77.56 83 VAL A N 1
ATOM 627 C CA . VAL A 1 83 ? 18.646 -4.330 -6.281 1.00 77.56 83 VAL A CA 1
ATOM 628 C C . VAL A 1 83 ? 17.508 -5.094 -6.946 1.00 77.56 83 VAL A C 1
ATOM 630 O O . VAL A 1 83 ? 17.356 -5.071 -8.166 1.00 77.56 83 VAL A O 1
ATOM 633 N N . LEU A 1 84 ? 16.699 -5.762 -6.123 1.00 87.06 84 LEU A N 1
ATOM 634 C CA . LEU A 1 84 ? 15.398 -6.283 -6.526 1.00 87.06 84 LEU A CA 1
ATOM 635 C C . LEU A 1 84 ? 14.352 -5.188 -6.340 1.00 87.06 84 LEU A C 1
ATOM 637 O O . LEU A 1 84 ? 14.292 -4.542 -5.294 1.00 87.06 84 LEU A O 1
ATOM 641 N N . TYR A 1 85 ? 13.510 -5.015 -7.350 1.00 91.62 85 TYR A N 1
ATOM 642 C CA . TYR A 1 85 ? 12.403 -4.072 -7.319 1.00 91.62 85 TYR A CA 1
ATOM 643 C C . TYR A 1 85 ? 11.077 -4.817 -7.351 1.00 91.62 85 TYR A C 1
ATOM 645 O O . TYR A 1 85 ? 10.931 -5.813 -8.058 1.00 91.62 85 TYR A O 1
ATOM 653 N N . ASN A 1 86 ? 10.087 -4.290 -6.633 1.00 90.75 86 ASN A N 1
ATOM 654 C CA . ASN A 1 86 ? 8.716 -4.758 -6.778 1.00 90.75 86 ASN A CA 1
ATOM 655 C C . ASN A 1 86 ? 8.171 -4.330 -8.142 1.00 90.75 86 ASN A C 1
ATOM 657 O O . ASN A 1 86 ? 8.254 -3.152 -8.509 1.00 90.75 86 ASN A O 1
ATOM 661 N N . LEU A 1 87 ? 7.575 -5.283 -8.857 1.00 91.38 87 LEU A N 1
ATOM 662 C CA . LEU A 1 87 ? 6.803 -5.017 -10.061 1.00 91.38 87 LEU A CA 1
ATOM 663 C C . LEU A 1 87 ? 5.326 -4.863 -9.689 1.00 91.38 87 LEU A C 1
ATOM 665 O O . LEU A 1 87 ? 4.633 -5.839 -9.412 1.00 91.38 87 LEU A O 1
ATOM 669 N N . TYR A 1 88 ? 4.852 -3.624 -9.676 1.00 90.50 88 TYR A N 1
ATOM 670 C CA . TYR A 1 88 ? 3.465 -3.284 -9.386 1.00 90.50 88 TYR A CA 1
ATOM 671 C C . TYR A 1 88 ? 2.541 -3.615 -10.564 1.00 90.50 88 TYR A C 1
ATOM 673 O O . TYR A 1 88 ? 2.957 -3.671 -11.729 1.00 90.50 88 TYR A O 1
ATOM 681 N N . VAL A 1 89 ? 1.257 -3.818 -10.257 1.00 86.44 89 VAL A N 1
ATOM 682 C CA . VAL A 1 89 ? 0.236 -4.154 -11.258 1.00 86.44 89 VAL A CA 1
ATOM 683 C C . VAL A 1 89 ? 0.074 -3.028 -12.274 1.00 86.44 89 VAL A C 1
ATOM 685 O O . VAL A 1 89 ? -0.014 -3.312 -13.467 1.00 86.44 89 VAL A O 1
ATOM 688 N N . ASP A 1 90 ? 0.084 -1.780 -11.805 1.00 88.38 90 ASP A N 1
ATOM 689 C CA . ASP A 1 90 ? -0.085 -0.575 -12.610 1.00 88.38 90 ASP A CA 1
ATOM 690 C C . ASP A 1 90 ? 0.611 0.647 -11.974 1.00 88.38 90 ASP A C 1
ATOM 692 O O . ASP A 1 90 ? 1.165 0.591 -10.870 1.00 88.38 90 ASP A O 1
ATOM 696 N N . GLN A 1 91 ? 0.577 1.770 -12.696 1.00 88.94 91 GLN A N 1
ATOM 697 C CA . GLN A 1 91 ? 1.156 3.039 -12.256 1.00 88.94 91 GLN A CA 1
ATOM 698 C C . GLN A 1 91 ? 0.498 3.583 -10.983 1.00 88.94 91 GLN A C 1
ATOM 700 O O . GLN A 1 91 ? 1.181 4.176 -10.149 1.00 88.94 91 GLN A O 1
ATOM 705 N N . GLN A 1 92 ? -0.816 3.413 -10.823 1.00 86.75 92 GLN A N 1
ATOM 706 C CA . GLN A 1 92 ? -1.547 3.960 -9.683 1.00 86.75 92 GLN A CA 1
ATOM 707 C C . GLN A 1 92 ? -1.081 3.291 -8.390 1.00 86.75 92 GLN A C 1
ATOM 709 O O . GLN A 1 92 ? -0.776 3.980 -7.419 1.00 86.75 92 GLN A O 1
ATOM 714 N N . GLN A 1 93 ? -0.949 1.966 -8.397 1.00 85.69 93 GLN A N 1
ATOM 715 C CA . GLN A 1 93 ? -0.414 1.199 -7.280 1.00 85.69 93 GLN A CA 1
ATOM 716 C C . GLN A 1 93 ? 1.064 1.525 -7.032 1.00 85.69 93 GLN A C 1
ATOM 718 O O . GLN A 1 93 ? 1.471 1.689 -5.881 1.00 85.69 93 GLN A O 1
ATOM 723 N N . ALA A 1 94 ? 1.862 1.667 -8.096 1.00 89.81 94 ALA A N 1
ATOM 724 C CA . ALA A 1 94 ? 3.277 2.001 -7.975 1.00 89.81 94 ALA A CA 1
ATOM 725 C C . ALA A 1 94 ? 3.500 3.375 -7.347 1.00 89.81 94 ALA A C 1
ATOM 727 O O . ALA A 1 94 ? 4.367 3.519 -6.496 1.00 89.81 94 ALA A O 1
ATOM 728 N N . LEU A 1 95 ? 2.733 4.393 -7.725 1.00 89.12 95 LEU A N 1
ATOM 729 C CA . LEU A 1 95 ? 2.938 5.760 -7.239 1.00 89.12 95 LEU A CA 1
ATOM 730 C C . LEU A 1 95 ? 2.188 6.064 -5.940 1.00 89.12 95 LEU A C 1
ATOM 732 O O . LEU A 1 95 ? 2.410 7.114 -5.338 1.00 89.12 95 LEU A O 1
ATOM 736 N N . MET A 1 96 ? 1.341 5.145 -5.473 1.00 86.88 96 MET A N 1
ATOM 737 C CA . MET A 1 96 ? 0.608 5.309 -4.225 1.00 86.88 96 MET A CA 1
ATOM 738 C C . MET A 1 96 ? 1.580 5.482 -3.049 1.00 86.88 96 MET A C 1
ATOM 740 O O . MET A 1 96 ? 2.432 4.627 -2.765 1.00 86.88 96 MET A O 1
ATOM 744 N N . LYS A 1 97 ? 1.449 6.604 -2.336 1.00 88.19 97 LYS A N 1
ATOM 745 C CA . LYS A 1 97 ? 2.110 6.793 -1.040 1.00 88.19 97 LYS A CA 1
ATOM 746 C C . LYS A 1 97 ? 1.350 5.946 -0.029 1.00 88.19 97 LYS A C 1
ATOM 748 O O . LYS A 1 97 ? 0.138 6.082 0.056 1.00 88.19 97 LYS A O 1
ATOM 753 N N . VAL A 1 98 ? 2.031 5.081 0.713 1.00 90.88 98 VAL A N 1
ATOM 754 C CA . VAL A 1 98 ? 1.402 4.187 1.695 1.00 90.88 98 VAL A CA 1
ATOM 755 C C . VAL A 1 98 ? 2.184 4.255 3.000 1.00 90.88 98 VAL A C 1
ATOM 757 O O . VAL A 1 98 ? 3.413 4.246 2.968 1.00 90.88 98 VAL A O 1
ATOM 760 N N . VAL A 1 99 ? 1.487 4.312 4.134 1.00 94.88 99 VAL A N 1
ATOM 761 C CA . VAL A 1 99 ? 2.075 4.122 5.467 1.00 94.88 99 VAL A CA 1
ATOM 762 C C . VAL A 1 99 ? 1.335 2.995 6.177 1.00 94.88 99 VAL A C 1
ATOM 764 O O . VAL A 1 99 ? 0.107 2.913 6.112 1.00 94.88 99 VAL A O 1
ATOM 767 N N . GLN A 1 100 ? 2.089 2.097 6.804 1.00 96.38 100 GLN A N 1
ATOM 768 C CA . GLN A 1 100 ? 1.525 1.023 7.613 1.00 96.38 100 GLN A CA 1
ATOM 769 C C . GLN A 1 100 ? 1.296 1.518 9.034 1.00 96.38 100 GLN A C 1
ATOM 771 O O . GLN A 1 100 ? 2.156 2.188 9.604 1.00 96.38 100 GLN A O 1
ATOM 776 N N . ILE A 1 101 ? 0.147 1.162 9.593 1.00 97.38 101 ILE A N 1
ATOM 777 C CA . ILE A 1 101 ? -0.235 1.491 10.961 1.00 97.38 101 ILE A CA 1
ATOM 778 C C . ILE A 1 101 ? -0.734 0.244 11.694 1.00 97.38 101 ILE A C 1
ATOM 780 O O . ILE A 1 101 ? -1.153 -0.740 11.080 1.00 97.38 101 ILE A O 1
ATOM 784 N N . GLN A 1 102 ? -0.700 0.304 13.017 1.00 96.69 102 GLN A N 1
ATOM 785 C CA . GLN A 1 102 ? -1.235 -0.693 13.929 1.00 96.69 102 GLN A CA 1
ATOM 786 C C . GLN A 1 102 ? -2.261 -0.028 14.836 1.00 96.69 102 GLN A C 1
ATOM 788 O O . GLN A 1 102 ? -1.978 0.996 15.459 1.00 96.69 102 GLN A O 1
ATOM 793 N N . ILE A 1 103 ? -3.446 -0.619 14.918 1.00 95.00 103 ILE A N 1
ATOM 794 C CA . ILE A 1 103 ? -4.526 -0.138 15.773 1.00 95.00 103 ILE A CA 1
ATOM 795 C C . ILE A 1 103 ? -4.875 -1.257 16.747 1.00 95.00 103 ILE A C 1
ATOM 797 O O . ILE A 1 103 ? -5.329 -2.328 16.341 1.00 95.00 103 ILE A O 1
ATOM 801 N N . LYS A 1 104 ? -4.644 -1.013 18.035 1.00 93.25 104 LYS A N 1
ATOM 802 C CA . LYS A 1 104 ? -5.025 -1.918 19.115 1.00 93.25 104 LYS A CA 1
ATOM 803 C C . LYS A 1 104 ? -6.452 -1.604 19.548 1.00 93.25 104 LYS A C 1
ATOM 805 O O . LYS A 1 104 ? -6.733 -0.474 19.939 1.00 93.25 104 LYS A O 1
ATOM 810 N N . PHE A 1 105 ? -7.321 -2.608 19.510 1.00 89.38 105 PHE A N 1
ATOM 811 C CA . PHE A 1 105 ? -8.689 -2.523 20.015 1.00 89.38 105 PHE A CA 1
ATOM 812 C C . PHE A 1 105 ? -8.859 -3.474 21.196 1.00 89.38 105 PHE A C 1
ATOM 814 O O . PHE A 1 105 ? -8.572 -4.662 21.051 1.00 89.38 105 PHE A O 1
ATOM 821 N N . ALA A 1 106 ? -9.380 -2.982 22.326 1.00 80.75 106 ALA A N 1
ATOM 822 C CA . ALA A 1 106 ? -9.677 -3.827 23.485 1.00 80.75 106 ALA A CA 1
ATOM 823 C C . ALA A 1 106 ? -10.610 -5.004 23.128 1.00 80.75 106 ALA A C 1
ATOM 825 O O . ALA A 1 106 ? -10.271 -6.143 23.392 1.00 80.75 106 ALA A O 1
ATOM 826 N N . LEU A 1 107 ? -11.737 -4.763 22.447 1.00 64.88 107 LEU A N 1
ATOM 827 C CA . LEU A 1 107 ? -12.666 -5.801 21.966 1.00 64.88 107 LEU A CA 1
ATOM 828 C C . LEU A 1 107 ? -13.468 -5.242 20.779 1.00 64.88 107 LEU A C 1
ATOM 830 O O . LEU A 1 107 ? -14.525 -4.644 20.963 1.00 64.88 107 LEU A O 1
ATOM 834 N N . ALA A 1 108 ? -12.981 -5.404 19.547 1.00 61.97 108 ALA A N 1
ATOM 835 C CA . ALA A 1 108 ? -13.730 -4.992 18.357 1.00 61.97 108 ALA A CA 1
ATOM 836 C C . ALA A 1 108 ? -14.235 -6.219 17.588 1.00 61.97 108 ALA A C 1
ATOM 838 O O . ALA A 1 108 ? -13.515 -6.823 16.796 1.00 61.97 108 ALA A O 1
ATOM 839 N N . LYS A 1 109 ? -15.504 -6.586 17.809 1.00 70.75 109 LYS A N 1
ATOM 840 C CA . LYS A 1 109 ? -16.199 -7.539 16.935 1.00 70.75 109 LYS A CA 1
ATOM 841 C C . LYS A 1 109 ? -16.442 -6.875 15.580 1.00 70.75 109 LYS A C 1
ATOM 843 O O . LYS A 1 109 ? -17.065 -5.820 15.523 1.00 70.75 109 LYS A O 1
ATOM 848 N N . GLY A 1 110 ? -15.991 -7.511 14.501 1.00 78.00 110 GLY A N 1
ATOM 849 C CA . GLY A 1 110 ? -16.300 -7.083 13.134 1.00 78.00 110 GLY A CA 1
ATOM 850 C C . GLY A 1 110 ? -15.235 -6.237 12.433 1.00 78.00 110 GLY A C 1
ATOM 851 O O . GLY A 1 110 ? -15.557 -5.656 11.400 1.00 78.00 110 GLY A O 1
ATOM 852 N N . VAL A 1 111 ? -14.006 -6.178 12.962 1.00 88.75 111 VAL A N 1
ATOM 853 C CA . VAL A 1 111 ? -12.816 -5.743 12.208 1.00 88.75 111 VAL A CA 1
ATOM 854 C C . VAL A 1 111 ? -12.145 -6.982 11.620 1.00 88.75 111 VAL A C 1
ATOM 856 O O . VAL A 1 111 ? -11.788 -7.900 12.356 1.00 88.75 111 VAL A O 1
ATOM 859 N N . THR A 1 112 ? -11.969 -7.012 10.304 1.00 90.19 112 THR A N 1
ATOM 860 C CA . THR A 1 112 ? -11.355 -8.119 9.560 1.00 90.19 112 THR A CA 1
ATOM 861 C C . THR A 1 112 ? -10.365 -7.575 8.535 1.00 90.19 112 THR A C 1
ATOM 863 O O . THR A 1 112 ? -10.340 -6.376 8.252 1.00 90.19 112 THR A O 1
ATOM 866 N N . ALA A 1 113 ? -9.549 -8.446 7.935 1.00 92.56 113 ALA A N 1
ATOM 867 C CA . ALA A 1 113 ? -8.850 -8.074 6.706 1.00 92.56 113 ALA A CA 1
ATOM 868 C C . ALA A 1 113 ? -9.880 -7.587 5.665 1.00 92.56 113 ALA A C 1
ATOM 870 O O . ALA A 1 113 ? -10.977 -8.142 5.570 1.00 92.56 113 ALA A O 1
ATOM 871 N N . GLY A 1 114 ? -9.561 -6.511 4.949 1.00 92.25 114 GLY A N 1
ATOM 872 C CA . GLY A 1 114 ? -10.477 -5.844 4.024 1.00 92.25 114 GLY A CA 1
ATOM 873 C C . GLY A 1 114 ? -11.368 -4.763 4.644 1.00 92.25 114 GLY A C 1
ATOM 874 O O . GLY A 1 114 ? -12.005 -4.018 3.902 1.00 92.25 114 GLY A O 1
ATOM 875 N N . THR A 1 115 ? -11.423 -4.616 5.977 1.00 93.25 115 THR A N 1
ATOM 876 C CA . THR A 1 115 ? -12.195 -3.529 6.605 1.00 93.25 115 THR A CA 1
ATOM 877 C C . THR A 1 115 ? -11.66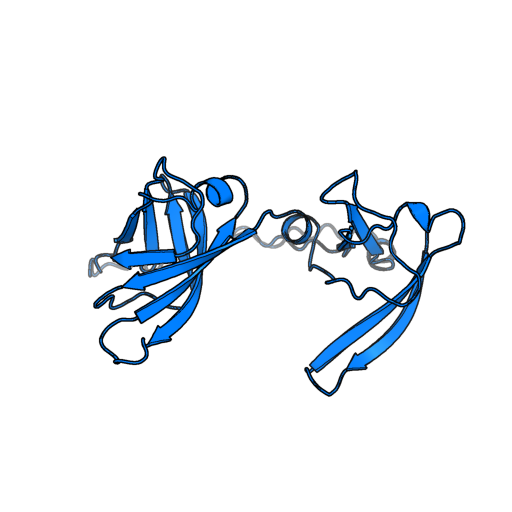6 -2.170 6.137 1.00 93.25 115 THR A C 1
ATOM 879 O O . THR A 1 115 ? -10.506 -1.824 6.371 1.00 93.25 115 THR A O 1
ATOM 882 N N . ALA A 1 116 ? -12.525 -1.385 5.484 1.00 95.12 116 ALA A N 1
ATOM 883 C CA . ALA A 1 116 ? -12.186 -0.060 4.977 1.00 95.12 116 ALA A CA 1
ATOM 884 C C . ALA A 1 116 ? -11.903 0.931 6.118 1.00 95.12 116 ALA A C 1
ATOM 886 O O . ALA A 1 116 ? -12.555 0.879 7.160 1.00 95.12 116 ALA A O 1
ATOM 887 N N . ILE A 1 117 ? -10.967 1.859 5.904 1.00 96.69 117 ILE A N 1
ATOM 888 C CA . ILE A 1 117 ? -10.756 3.029 6.765 1.00 96.69 117 ILE A CA 1
ATOM 889 C C . ILE A 1 117 ? -11.241 4.261 6.007 1.00 96.69 117 ILE A C 1
ATOM 891 O O . ILE A 1 117 ? -10.721 4.561 4.932 1.00 96.69 117 ILE A O 1
ATOM 895 N N . ASN A 1 118 ? -12.207 4.980 6.573 1.00 96.12 118 ASN A N 1
ATOM 896 C CA . ASN A 1 118 ? -12.885 6.103 5.941 1.00 96.12 118 ASN A CA 1
ATOM 897 C C . ASN A 1 118 ? -12.648 7.415 6.697 1.00 96.12 118 ASN A C 1
ATOM 899 O O . ASN A 1 118 ? -12.707 7.463 7.925 1.00 96.12 118 ASN A O 1
ATOM 903 N N . TYR A 1 119 ? -12.464 8.498 5.947 1.00 96.44 119 TYR A N 1
ATOM 904 C CA . TYR A 1 119 ? -12.448 9.873 6.440 1.00 96.44 119 TYR A CA 1
ATOM 905 C C . TYR A 1 119 ? -13.427 10.704 5.615 1.00 96.44 119 TYR A C 1
ATOM 907 O O . TYR A 1 119 ? -13.343 10.697 4.389 1.00 96.44 119 TYR A O 1
ATOM 915 N N . LEU A 1 120 ? -14.377 11.384 6.267 1.00 93.25 120 LEU A N 1
ATOM 916 C CA . LEU A 1 120 ? -15.417 12.187 5.597 1.00 93.25 120 LEU A CA 1
ATOM 917 C C . LEU A 1 120 ? -16.140 11.431 4.458 1.00 93.25 120 LEU A C 1
ATOM 919 O O . LEU A 1 120 ? -16.448 11.992 3.412 1.00 93.25 120 LEU A O 1
ATOM 923 N N . GLY A 1 121 ? -16.377 10.128 4.648 1.00 89.62 121 GLY A N 1
ATOM 924 C CA . GLY A 1 121 ? -17.031 9.260 3.659 1.00 89.62 121 GLY A CA 1
ATOM 925 C C . GLY A 1 121 ? -16.130 8.748 2.527 1.00 89.62 121 GLY A C 1
ATOM 926 O O . GLY A 1 121 ? -16.586 7.942 1.720 1.00 89.62 121 GLY A O 1
ATOM 927 N N . ILE A 1 122 ? -14.860 9.156 2.478 1.00 93.38 122 ILE A N 1
ATOM 928 C CA . ILE A 1 122 ? -13.883 8.724 1.473 1.00 93.38 122 ILE A CA 1
ATOM 929 C C . ILE A 1 122 ? -13.009 7.618 2.060 1.00 93.38 122 ILE A C 1
ATOM 931 O O . ILE A 1 122 ? -12.489 7.756 3.167 1.00 93.38 122 ILE A O 1
ATOM 935 N N . GLN A 1 123 ? -12.805 6.536 1.307 1.00 94.50 123 GLN A N 1
ATOM 936 C CA . GLN A 1 123 ? -11.890 5.476 1.713 1.00 94.50 123 GLN A CA 1
ATOM 937 C C . GLN A 1 123 ? -10.434 5.936 1.584 1.00 94.50 123 GLN A C 1
ATOM 939 O O . GLN A 1 123 ? -9.937 6.263 0.503 1.00 94.50 123 GLN A O 1
ATOM 944 N N . VAL A 1 124 ? -9.741 5.938 2.714 1.00 96.56 124 VAL A N 1
ATOM 945 C CA . VAL A 1 124 ? -8.369 6.430 2.870 1.00 96.56 124 VAL A CA 1
ATOM 946 C C . VAL A 1 124 ? -7.383 5.350 3.314 1.00 96.56 124 VAL A C 1
ATOM 948 O O . VAL A 1 124 ? -6.174 5.585 3.366 1.00 96.56 124 VAL A O 1
ATOM 951 N N . GLY A 1 125 ? -7.895 4.167 3.632 1.00 96.75 125 GLY A N 1
ATOM 952 C CA . GLY A 1 125 ? -7.098 3.030 4.040 1.00 96.75 125 GLY A CA 1
ATOM 953 C C . GLY A 1 125 ? -7.894 1.737 4.105 1.00 96.75 125 GLY A C 1
ATOM 954 O O . GLY A 1 125 ? -9.074 1.668 3.743 1.00 96.75 125 GLY A O 1
ATOM 955 N N . GLU A 1 126 ? -7.224 0.701 4.585 1.00 96.31 126 GLU A N 1
ATOM 956 C CA . GLU A 1 126 ? -7.774 -0.646 4.696 1.00 96.31 126 GLU A CA 1
ATOM 957 C C . GLU A 1 126 ? -6.986 -1.452 5.732 1.00 96.31 126 GLU A C 1
ATOM 959 O O . GLU A 1 126 ? -5.756 -1.355 5.803 1.00 96.31 126 GLU A O 1
ATOM 964 N N . VAL A 1 127 ? -7.688 -2.272 6.510 1.00 96.25 127 VAL A N 1
ATOM 965 C CA . VAL A 1 127 ? -7.090 -3.287 7.380 1.00 96.25 127 VAL A CA 1
ATOM 966 C C . VAL A 1 127 ? -6.552 -4.425 6.519 1.00 96.25 127 VAL A C 1
ATOM 968 O O . VAL A 1 127 ? -7.290 -5.048 5.763 1.00 96.25 127 VAL A O 1
ATOM 971 N N . THR A 1 128 ? -5.260 -4.715 6.628 1.00 95.94 128 THR A N 1
ATOM 972 C CA . THR A 1 128 ? -4.592 -5.766 5.853 1.00 95.94 128 THR A CA 1
ATOM 973 C C . THR A 1 128 ? -4.625 -7.116 6.556 1.00 95.94 128 THR A C 1
ATOM 975 O O . THR A 1 128 ? -4.753 -8.140 5.894 1.00 95.94 128 THR A O 1
ATOM 978 N N . ARG A 1 129 ? -4.516 -7.131 7.889 1.00 94.88 129 ARG A N 1
ATOM 979 C CA . ARG A 1 129 ? -4.617 -8.340 8.718 1.00 94.88 129 ARG A CA 1
ATOM 980 C C . ARG A 1 129 ? -5.015 -7.991 10.149 1.00 94.88 129 ARG A C 1
ATOM 982 O O . ARG A 1 129 ? -4.824 -6.859 10.592 1.00 94.88 129 ARG A O 1
ATOM 989 N N . VAL A 1 130 ? -5.532 -8.976 10.873 1.00 93.56 130 VAL A N 1
ATOM 990 C CA . VAL A 1 130 ? -5.918 -8.853 12.283 1.00 93.56 130 VAL A CA 1
ATOM 991 C C . VAL A 1 130 ? -5.301 -10.009 13.057 1.00 93.56 130 VAL A C 1
ATOM 993 O O . VAL A 1 130 ? -5.394 -11.153 12.622 1.00 93.56 130 VAL A O 1
ATOM 996 N N . GLU A 1 131 ? -4.679 -9.701 14.190 1.00 92.94 131 GLU A N 1
ATOM 997 C CA . GLU A 1 131 ? -4.024 -10.669 15.075 1.00 92.94 131 GLU A CA 1
ATOM 998 C C . GLU A 1 131 ? -4.517 -10.468 16.515 1.00 92.94 131 GLU A C 1
ATOM 1000 O O . GLU A 1 131 ? -4.974 -9.381 16.873 1.00 92.94 131 GLU A O 1
ATOM 1005 N N . LEU A 1 132 ? -4.459 -11.508 17.348 1.00 90.00 132 LEU A N 1
ATOM 1006 C CA . LEU A 1 132 ? -4.696 -11.374 18.789 1.00 90.00 132 LEU A CA 1
ATOM 1007 C C . LEU A 1 132 ? -3.438 -10.810 19.459 1.00 90.00 132 LEU A C 1
ATOM 1009 O O . LEU A 1 132 ? -2.321 -11.128 19.056 1.00 90.00 132 LEU A O 1
ATOM 1013 N N . SER A 1 133 ? -3.608 -9.973 20.482 1.00 90.00 133 SER A N 1
ATOM 1014 C CA . SER A 1 133 ? -2.489 -9.576 21.338 1.00 90.00 133 SER A CA 1
ATOM 1015 C C . SER A 1 133 ? -1.950 -10.777 22.113 1.00 90.00 133 SER A C 1
ATOM 1017 O O . SER A 1 133 ? -2.686 -11.720 22.382 1.00 90.00 133 SER A O 1
ATOM 1019 N N . GLU A 1 134 ? -0.691 -10.718 22.547 1.00 88.00 134 GLU A N 1
ATOM 1020 C CA . GLU A 1 134 ? -0.027 -11.818 23.273 1.00 88.00 134 GLU A CA 1
ATOM 1021 C C . GLU A 1 134 ? -0.807 -12.304 24.507 1.00 88.00 134 GLU A C 1
ATOM 1023 O O . GLU A 1 134 ? -0.803 -13.486 24.832 1.00 88.00 134 GLU A O 1
ATOM 1028 N N . ASN A 1 135 ? -1.520 -11.396 25.180 1.00 88.69 135 ASN A N 1
ATOM 1029 C CA . ASN A 1 135 ? -2.349 -11.702 26.345 1.00 88.69 135 ASN A CA 1
ATOM 1030 C C . ASN A 1 135 ? -3.808 -12.071 26.006 1.00 88.69 135 ASN A C 1
ATOM 1032 O O . ASN A 1 135 ? -4.617 -12.205 26.920 1.00 88.69 135 ASN A O 1
ATOM 1036 N N . ASN A 1 136 ? -4.171 -12.186 24.723 1.00 83.44 136 ASN A N 1
ATOM 1037 C CA . ASN A 1 136 ? -5.524 -12.451 24.214 1.00 83.44 136 ASN A CA 1
ATOM 1038 C C . ASN A 1 136 ? -6.620 -11.473 24.694 1.00 83.44 136 ASN A C 1
ATOM 1040 O O . ASN A 1 136 ? -7.808 -11.779 24.603 1.00 83.44 136 ASN A O 1
ATOM 1044 N N . GLN A 1 137 ? -6.247 -10.291 25.195 1.00 85.81 137 GLN A N 1
ATOM 1045 C CA . GLN A 1 137 ? -7.185 -9.278 25.706 1.00 85.81 137 GLN A CA 1
ATOM 1046 C C . GLN A 1 137 ? -7.467 -8.143 24.716 1.00 85.81 137 GLN A C 1
ATOM 1048 O O . GLN A 1 137 ? -8.205 -7.222 25.048 1.00 85.81 137 GLN A O 1
ATOM 1053 N N . ALA A 1 138 ? -6.843 -8.160 23.541 1.00 89.06 138 ALA A N 1
ATOM 1054 C CA . ALA A 1 138 ? -7.040 -7.170 22.495 1.00 89.06 138 ALA A CA 1
ATOM 1055 C C . ALA A 1 138 ? -6.843 -7.803 21.117 1.00 89.06 138 ALA A C 1
ATOM 1057 O O . ALA A 1 138 ? -6.188 -8.836 20.973 1.00 89.06 138 ALA A O 1
ATOM 1058 N N . ILE A 1 139 ? -7.365 -7.140 20.089 1.00 91.25 139 ILE A N 1
ATOM 1059 C CA . ILE A 1 139 ? -6.949 -7.390 18.710 1.00 91.25 139 ILE A CA 1
ATOM 1060 C C . ILE A 1 139 ? -5.983 -6.295 18.259 1.00 91.25 139 ILE A C 1
ATOM 1062 O O . ILE A 1 139 ? -6.110 -5.129 18.645 1.00 91.25 139 ILE A O 1
ATOM 1066 N N . ILE A 1 140 ? -5.032 -6.671 17.414 1.00 93.94 140 ILE A N 1
ATOM 1067 C CA . ILE A 1 140 ? -4.107 -5.781 16.725 1.00 93.94 140 ILE A CA 1
ATOM 1068 C C . ILE A 1 140 ? -4.491 -5.804 15.247 1.00 93.94 140 ILE A C 1
ATOM 1070 O O . ILE A 1 140 ? -4.253 -6.778 14.532 1.00 93.94 140 ILE A O 1
ATOM 1074 N N . ALA A 1 141 ? -5.119 -4.726 14.786 1.00 95.12 141 ALA A N 1
ATOM 1075 C CA . ALA A 1 141 ? -5.414 -4.529 13.377 1.00 95.12 141 ALA A CA 1
ATOM 1076 C C . ALA A 1 141 ? -4.206 -3.871 12.705 1.00 95.12 141 ALA A C 1
ATOM 1078 O O . ALA A 1 141 ? -3.864 -2.722 12.992 1.00 95.12 141 ALA A O 1
ATOM 1079 N N . HIS A 1 142 ? -3.569 -4.593 11.790 1.00 96.94 142 HIS A N 1
ATOM 1080 C CA . HIS A 1 142 ? -2.591 -4.015 10.882 1.00 96.94 142 HIS A CA 1
ATOM 1081 C C . HIS A 1 142 ? -3.335 -3.406 9.706 1.00 96.94 142 HIS A C 1
ATOM 1083 O O . HIS A 1 142 ? -4.179 -4.057 9.092 1.00 96.94 142 HIS A O 1
ATOM 1089 N N . ALA A 1 143 ? -3.017 -2.163 9.379 1.00 97.06 143 ALA A N 1
ATOM 1090 C CA . ALA A 1 143 ? -3.672 -1.447 8.305 1.00 97.06 143 ALA A CA 1
ATOM 1091 C C . ALA A 1 143 ? -2.682 -0.623 7.489 1.00 97.06 143 ALA A C 1
ATOM 1093 O O . ALA A 1 143 ? -1.534 -0.400 7.876 1.00 97.06 143 ALA A O 1
ATOM 1094 N N . LYS A 1 144 ? -3.153 -0.161 6.337 1.00 96.94 144 LYS A N 1
ATOM 1095 C CA . LYS A 1 144 ? -2.442 0.765 5.461 1.00 96.94 144 LYS A CA 1
ATOM 1096 C C . LYS A 1 144 ? -3.305 2.004 5.241 1.00 96.94 144 LYS A C 1
ATOM 1098 O O . LYS A 1 144 ? -4.492 1.877 4.950 1.00 96.94 144 LYS A O 1
ATOM 1103 N N . LEU A 1 145 ? -2.706 3.185 5.363 1.00 97.19 145 LEU A N 1
ATOM 1104 C CA . LEU A 1 145 ? -3.276 4.445 4.880 1.00 97.19 145 LEU A CA 1
ATOM 1105 C C . LEU A 1 145 ? -2.568 4.827 3.586 1.00 97.19 145 LEU A C 1
ATOM 1107 O O . LEU A 1 145 ? -1.371 4.564 3.443 1.00 97.19 145 LEU A O 1
ATOM 1111 N N . TRP A 1 146 ? -3.278 5.464 2.659 1.00 94.69 146 TRP A N 1
ATOM 1112 C CA . TRP A 1 146 ? -2.716 5.853 1.367 1.00 94.69 146 TRP A CA 1
ATOM 11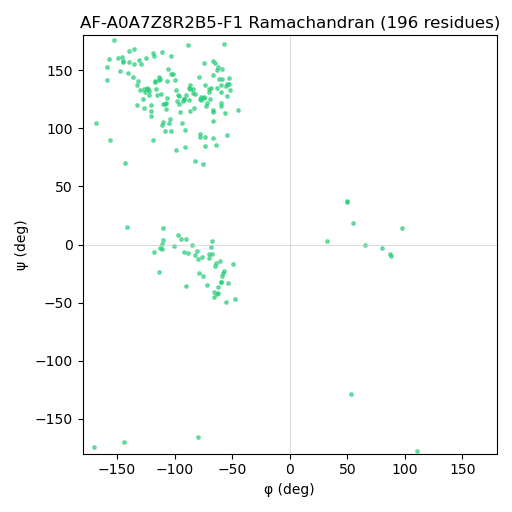13 C C . TRP A 1 146 ? -2.851 7.342 1.047 1.00 94.69 146 TRP A C 1
ATOM 1115 O O . TRP A 1 146 ? -3.682 8.063 1.594 1.00 94.69 146 TRP A O 1
ATOM 1125 N N . ASN A 1 147 ? -2.018 7.802 0.114 1.00 92.00 147 ASN A N 1
ATOM 1126 C CA . ASN A 1 147 ? -1.994 9.155 -0.434 1.00 92.00 147 ASN A CA 1
ATOM 1127 C C . ASN A 1 147 ? -1.906 10.228 0.664 1.00 92.00 147 ASN A C 1
ATOM 1129 O O . ASN A 1 147 ? -1.020 10.165 1.522 1.00 92.00 147 ASN A O 1
ATOM 1133 N N . SER A 1 148 ? -2.793 11.224 0.640 1.00 92.38 148 SER A N 1
ATOM 1134 C CA . SER A 1 148 ? -2.841 12.311 1.624 1.00 92.38 148 SER A CA 1
ATOM 1135 C C . SER A 1 148 ? -3.072 11.812 3.052 1.00 92.38 148 SER A C 1
ATOM 1137 O O . SER A 1 148 ? -2.496 12.365 3.984 1.00 92.38 148 SER A O 1
ATOM 1139 N N . ALA A 1 149 ? -3.812 10.716 3.236 1.00 96.38 149 ALA A N 1
ATOM 1140 C CA . ALA A 1 149 ? -4.111 10.170 4.557 1.00 96.38 149 ALA A CA 1
ATOM 1141 C C . ALA A 1 149 ? -2.901 9.552 5.261 1.00 96.38 149 ALA A C 1
ATOM 1143 O O . ALA A 1 149 ? -2.944 9.314 6.463 1.00 96.38 149 ALA A O 1
ATOM 1144 N N . THR A 1 150 ? -1.783 9.352 4.557 1.00 95.75 150 THR A N 1
ATOM 1145 C CA . THR A 1 150 ? -0.512 9.020 5.220 1.00 95.75 150 THR A CA 1
ATOM 1146 C C . THR A 1 150 ? -0.081 10.075 6.242 1.00 95.75 150 THR A C 1
ATOM 1148 O O . THR A 1 150 ? 0.614 9.742 7.197 1.00 95.75 150 THR A O 1
ATOM 1151 N N . GLU A 1 151 ? -0.527 11.327 6.097 1.00 95.94 151 GLU A N 1
ATOM 1152 C CA . GLU A 1 151 ? -0.281 12.382 7.083 1.00 95.94 151 GLU A CA 1
ATOM 1153 C C . GLU A 1 151 ? -1.164 12.266 8.333 1.00 95.94 151 GLU A C 1
ATOM 1155 O O . GLU A 1 151 ? -0.876 12.935 9.322 1.00 95.94 151 GLU A O 1
ATOM 1160 N N . PHE A 1 152 ? -2.181 11.397 8.329 1.00 96.94 152 PHE A N 1
ATOM 1161 C CA . PHE A 1 152 ? -3.017 11.103 9.498 1.00 96.94 152 PHE A CA 1
ATOM 1162 C C . PHE A 1 152 ? -2.351 10.101 10.452 1.00 96.94 152 PHE A C 1
ATOM 1164 O O . PHE A 1 152 ? -2.869 9.837 11.528 1.00 96.94 152 PHE A O 1
ATOM 1171 N N . ALA A 1 153 ? -1.191 9.537 10.098 1.00 97.00 153 ALA A N 1
ATOM 1172 C CA . ALA A 1 153 ? -0.399 8.700 10.996 1.00 97.00 153 ALA A CA 1
ATOM 1173 C C . ALA A 1 153 ? 0.328 9.570 12.047 1.00 97.00 153 ALA A C 1
ATOM 1175 O O . ALA A 1 153 ? 1.543 9.785 11.988 1.00 97.00 153 ALA A O 1
ATOM 1176 N N . ARG A 1 154 ? -0.441 10.159 12.973 1.00 96.81 154 ARG A N 1
ATOM 1177 C CA . ARG A 1 154 ? 0.020 11.137 13.974 1.00 96.81 154 ARG A CA 1
ATOM 1178 C C . ARG A 1 154 ? -0.625 10.929 15.331 1.00 96.81 154 ARG A C 1
ATOM 1180 O O . ARG A 1 154 ? -1.787 10.541 15.417 1.00 96.81 154 ARG A O 1
ATOM 1187 N N . GLN A 1 155 ? 0.114 11.237 16.391 1.00 96.94 155 GLN A N 1
ATOM 1188 C CA . GLN A 1 155 ? -0.391 11.218 17.760 1.00 96.94 155 GLN A CA 1
ATOM 1189 C C . GLN A 1 155 ? -1.671 12.059 17.871 1.00 96.94 155 GLN A C 1
ATOM 1191 O O . GLN A 1 155 ? -1.783 13.135 17.279 1.00 96.94 155 GLN A O 1
ATOM 1196 N N . GLY A 1 156 ? -2.643 11.537 18.618 1.00 95.31 156 GLY A N 1
ATOM 1197 C CA . GLY A 1 156 ? -3.982 12.114 18.740 1.00 95.31 156 GLY A CA 1
ATOM 1198 C C . GLY A 1 156 ? -4.972 11.670 17.661 1.00 95.31 156 GLY A C 1
ATOM 1199 O O . GLY A 1 156 ? -6.149 11.977 17.797 1.00 95.31 156 GLY A O 1
ATOM 1200 N N . SER A 1 157 ? -4.538 10.943 16.622 1.00 97.44 157 SER A N 1
ATOM 1201 C CA . SER A 1 157 ? -5.476 10.396 15.635 1.00 97.44 157 SER A CA 1
ATOM 1202 C C . SER A 1 157 ? -6.302 9.275 16.247 1.00 97.44 157 SER A C 1
ATOM 1204 O O . SER A 1 157 ? -5.760 8.387 16.910 1.00 97.44 157 SER A O 1
ATOM 1206 N N . GLN A 1 158 ? -7.608 9.316 16.018 1.00 95.69 158 GLN A N 1
ATOM 1207 C CA . GLN A 1 158 ? -8.562 8.393 16.619 1.00 95.69 158 GLN A CA 1
ATOM 1208 C C . GLN A 1 158 ? -9.192 7.505 15.556 1.00 95.69 158 GLN A C 1
ATOM 1210 O O . GLN A 1 158 ? -9.507 7.961 14.461 1.00 95.69 158 GLN A O 1
ATOM 1215 N N . PHE A 1 159 ? -9.402 6.237 15.905 1.00 94.38 159 PHE A N 1
ATOM 1216 C CA . PHE A 1 159 ? -10.034 5.246 15.041 1.00 94.38 159 PHE A CA 1
ATOM 1217 C C . PHE A 1 159 ? -11.208 4.607 15.773 1.00 94.38 159 PHE A C 1
ATOM 1219 O O . PHE A 1 159 ? -11.049 4.15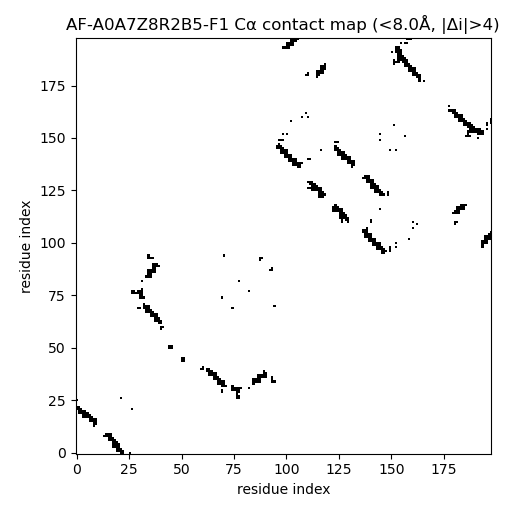7 16.911 1.00 94.38 159 PHE A O 1
ATOM 1226 N N . TRP A 1 160 ? -12.375 4.524 15.136 1.00 91.94 160 TRP A N 1
ATOM 1227 C CA . TRP A 1 160 ? -13.539 3.819 15.679 1.00 91.94 160 TRP A CA 1
ATOM 1228 C C . TRP A 1 160 ? -14.240 2.969 14.633 1.00 91.94 160 TRP A C 1
ATOM 1230 O O . TRP A 1 160 ? -14.339 3.349 13.472 1.00 91.94 160 TRP A O 1
ATOM 1240 N N . LEU A 1 161 ? -14.758 1.820 15.061 1.00 90.25 161 LEU A N 1
ATOM 1241 C CA . LEU A 1 161 ? -15.601 0.980 14.223 1.00 90.25 161 LEU A CA 1
ATOM 1242 C C . LEU A 1 161 ? -16.986 1.610 14.091 1.00 90.25 161 LEU A C 1
ATOM 1244 O O . LEU A 1 161 ? -17.648 1.887 15.091 1.00 90.25 161 LEU A O 1
ATOM 1248 N N . VAL A 1 162 ? -17.428 1.792 12.854 1.00 89.38 162 VAL A N 1
ATOM 1249 C CA . VAL A 1 162 ? -18.813 2.088 12.517 1.00 89.38 162 VAL A CA 1
ATOM 1250 C C . VAL A 1 162 ? -19.427 0.807 11.966 1.00 89.38 162 VAL A C 1
ATOM 1252 O O . VAL A 1 162 ? -19.090 0.352 10.870 1.00 89.38 162 VAL A O 1
ATOM 1255 N N . SER A 1 163 ? -20.306 0.198 12.759 1.00 81.88 163 SER A N 1
ATOM 1256 C CA . SER A 1 163 ? -21.006 -1.022 12.364 1.00 81.88 163 SER A CA 1
ATOM 1257 C C . SER A 1 163 ? -22.233 -0.690 11.526 1.00 81.88 163 SER A C 1
ATOM 1259 O O . SER A 1 163 ? -23.034 0.171 11.903 1.00 81.88 163 SER A O 1
ATOM 1261 N N . ALA A 1 164 ? -22.420 -1.407 10.420 1.00 68.56 164 ALA A N 1
ATOM 1262 C CA . ALA A 1 164 ? -23.660 -1.314 9.666 1.00 68.56 164 ALA A CA 1
ATOM 1263 C C . ALA A 1 164 ? -24.794 -1.893 10.519 1.00 68.56 164 ALA A C 1
ATOM 1265 O O . ALA A 1 164 ? -24.790 -3.076 10.866 1.00 68.56 164 ALA A O 1
ATOM 1266 N N . LYS A 1 165 ? -25.763 -1.058 10.902 1.00 59.91 165 LYS A N 1
ATOM 1267 C CA . LYS A 1 165 ? -26.991 -1.553 11.527 1.00 59.91 165 LYS A CA 1
ATOM 1268 C C . LYS A 1 165 ? -27.735 -2.355 10.463 1.00 59.91 165 LYS A C 1
ATOM 1270 O O . LYS A 1 165 ? -28.162 -1.787 9.462 1.00 59.91 165 LYS A O 1
ATOM 1275 N N . VAL A 1 166 ? -27.861 -3.665 10.665 1.00 54.91 166 VAL A N 1
ATOM 1276 C CA . VAL A 1 166 ? -28.670 -4.539 9.811 1.00 54.91 166 VAL A CA 1
ATOM 1277 C C . VAL A 1 166 ? -30.132 -4.134 9.997 1.00 54.91 166 VAL A C 1
ATOM 1279 O O . VAL A 1 166 ? -30.808 -4.586 10.917 1.00 54.91 166 VAL A O 1
ATOM 1282 N N . GLY A 1 167 ? -30.611 -3.219 9.158 1.00 52.16 167 GLY A N 1
ATOM 1283 C CA . GLY A 1 167 ? -32.034 -2.972 8.995 1.00 52.16 167 GLY A CA 1
ATOM 1284 C C . GLY A 1 167 ? -32.628 -4.138 8.217 1.00 52.16 167 GLY A C 1
ATOM 1285 O O . GLY A 1 167 ? -32.589 -4.138 6.992 1.00 52.16 167 GLY A O 1
ATOM 1286 N N . LEU A 1 168 ? -33.131 -5.150 8.926 1.00 48.25 168 LEU A N 1
ATOM 1287 C CA . LEU A 1 168 ? -34.006 -6.181 8.369 1.00 48.25 168 LEU A CA 1
ATOM 1288 C C . LEU A 1 168 ? -35.309 -5.515 7.904 1.00 48.25 168 LEU A C 1
ATOM 1290 O O . LEU A 1 168 ? -36.290 -5.488 8.643 1.00 48.25 168 LEU A O 1
ATOM 1294 N N . PHE A 1 169 ? -35.332 -4.984 6.686 1.00 50.72 169 PHE A N 1
ATOM 1295 C CA . PHE A 1 169 ? -36.580 -4.635 6.022 1.00 50.72 169 PHE A CA 1
ATOM 1296 C C . PHE A 1 169 ? -36.858 -5.682 4.949 1.00 50.72 169 PHE A C 1
ATOM 1298 O O . PHE A 1 169 ? -36.208 -5.749 3.910 1.00 50.72 169 PHE A O 1
ATOM 1305 N N . LYS A 1 170 ? -37.811 -6.559 5.280 1.00 52.47 170 LYS A N 1
ATOM 1306 C CA . LYS A 1 170 ? -38.505 -7.453 4.355 1.00 52.47 170 LYS A CA 1
ATOM 1307 C C . LYS A 1 170 ? -39.122 -6.623 3.222 1.00 52.47 170 LYS A C 1
ATOM 1309 O O . LYS A 1 170 ? -40.241 -6.150 3.381 1.00 52.47 170 LYS A O 1
ATOM 1314 N N . SER A 1 171 ? -38.437 -6.463 2.100 1.00 56.84 171 SER A N 1
ATOM 1315 C CA . SER A 1 171 ? -39.085 -6.091 0.836 1.00 56.84 171 SER A CA 1
ATOM 1316 C C . SER A 1 171 ? -38.110 -6.252 -0.325 1.00 56.84 171 SER A C 1
ATOM 1318 O O . SER A 1 171 ? -37.187 -5.456 -0.442 1.00 56.84 171 SER A O 1
ATOM 1320 N N . GLU A 1 172 ? -38.318 -7.320 -1.100 1.00 55.84 172 GLU A N 1
ATOM 1321 C CA . GLU A 1 172 ? -38.16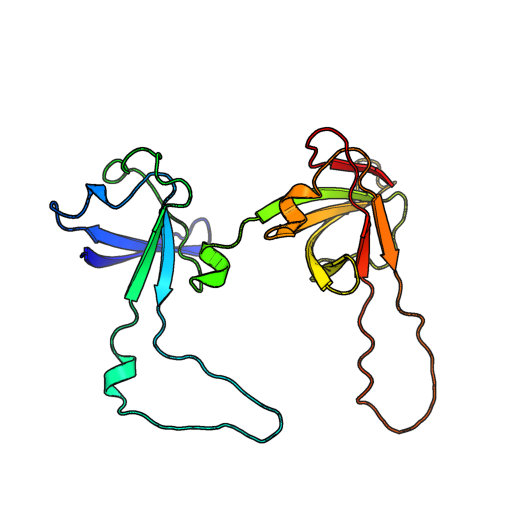7 -7.555 -2.558 1.00 55.84 172 GLU A CA 1
ATOM 1322 C C . GLU A 1 172 ? -37.086 -6.854 -3.420 1.00 55.84 172 GLU A C 1
ATOM 1324 O O . GLU A 1 172 ? -36.996 -7.140 -4.610 1.00 55.84 172 GLU A O 1
ATOM 1329 N N . HIS A 1 173 ? -36.194 -6.038 -2.866 1.00 51.03 173 HIS A N 1
ATOM 1330 C CA . HIS A 1 173 ? -35.070 -5.426 -3.572 1.00 51.03 173 HIS A CA 1
ATOM 1331 C C . HIS A 1 173 ? -33.760 -5.896 -2.938 1.00 51.03 173 HIS A C 1
ATOM 1333 O O . HIS A 1 173 ? -33.229 -5.288 -2.011 1.00 51.03 173 HIS A O 1
ATOM 1339 N N . LEU A 1 174 ? -33.234 -7.008 -3.455 1.00 53.25 174 LEU A N 1
ATOM 1340 C CA . LEU A 1 174 ? -31.973 -7.632 -3.029 1.00 53.25 174 LEU A CA 1
ATOM 1341 C C . LEU A 1 174 ? -30.718 -6.789 -3.356 1.00 53.25 174 LEU A C 1
ATOM 1343 O O . LEU A 1 174 ? -29.603 -7.210 -3.057 1.00 53.25 174 LEU A O 1
ATOM 1347 N N . ASP A 1 175 ? -30.888 -5.592 -3.920 1.00 51.47 175 ASP A N 1
ATOM 1348 C CA . ASP A 1 175 ? -29.801 -4.761 -4.447 1.00 51.47 175 ASP A CA 1
ATOM 1349 C C . ASP A 1 175 ? -29.227 -3.760 -3.432 1.00 51.47 175 ASP A C 1
ATOM 1351 O O . ASP A 1 175 ? -28.215 -3.106 -3.701 1.00 51.47 175 ASP A O 1
ATOM 1355 N N . THR A 1 176 ? -29.818 -3.627 -2.237 1.00 45.84 176 THR A N 1
ATOM 1356 C CA . THR A 1 176 ? -29.276 -2.737 -1.199 1.00 45.84 176 THR A CA 1
ATOM 1357 C C . THR A 1 176 ? -28.150 -3.431 -0.439 1.00 45.84 176 THR A C 1
ATOM 1359 O O . THR A 1 176 ? -28.296 -3.843 0.713 1.00 45.84 176 THR A O 1
ATOM 1362 N N . LEU A 1 177 ? -27.011 -3.579 -1.115 1.00 52.72 177 LEU A N 1
ATOM 1363 C CA . LEU A 1 177 ? -25.747 -4.028 -0.542 1.00 52.72 177 LEU A CA 1
ATOM 1364 C C . LEU A 1 177 ? -25.479 -3.322 0.791 1.00 52.72 177 LEU A C 1
ATOM 1366 O O . LEU A 1 177 ? -25.275 -2.106 0.861 1.00 52.72 177 LEU A O 1
ATOM 1370 N N . ILE A 1 178 ? -25.441 -4.116 1.858 1.00 59.12 178 ILE A N 1
ATOM 1371 C CA . ILE A 1 178 ? -24.971 -3.681 3.166 1.00 59.12 178 ILE A CA 1
ATOM 1372 C C . ILE A 1 178 ? -23.477 -3.396 3.004 1.00 59.12 178 ILE A C 1
ATOM 1374 O O . ILE A 1 178 ? -22.673 -4.321 2.884 1.00 59.12 178 ILE A O 1
ATOM 1378 N N . LYS A 1 179 ? -23.082 -2.117 2.983 1.00 60.88 179 LYS A N 1
ATOM 1379 C CA . LYS A 1 179 ? -21.674 -1.749 3.179 1.00 60.88 179 LYS A CA 1
ATOM 1380 C C . LYS A 1 179 ? -21.266 -2.348 4.524 1.00 60.88 179 LYS A C 1
ATOM 1382 O O . LYS A 1 179 ? -21.844 -1.974 5.540 1.00 60.88 179 LYS A O 1
ATOM 1387 N N . GLY A 1 180 ? -20.358 -3.325 4.518 1.00 72.56 180 GLY A N 1
ATOM 1388 C CA . GLY A 1 180 ? -19.876 -3.969 5.740 1.00 72.56 180 GLY A CA 1
ATOM 1389 C C . GLY A 1 180 ? -19.284 -2.955 6.724 1.00 72.56 180 GLY A C 1
ATOM 1390 O O . GLY A 1 180 ? -19.119 -1.776 6.406 1.00 72.56 180 GLY A O 1
ATOM 1391 N N . ASN A 1 181 ? -18.961 -3.408 7.935 1.00 86.06 181 ASN A N 1
ATOM 1392 C CA . ASN A 1 181 ? -18.353 -2.537 8.939 1.00 86.06 181 ASN A CA 1
ATOM 1393 C C . ASN A 1 181 ? -17.105 -1.836 8.381 1.00 86.06 181 ASN A C 1
ATOM 1395 O O . ASN A 1 181 ? -16.323 -2.434 7.637 1.00 86.06 181 ASN A O 1
ATOM 1399 N N . TYR A 1 182 ? -16.898 -0.585 8.780 1.00 92.00 182 TYR A N 1
ATOM 1400 C CA . TYR A 1 182 ? -15.717 0.190 8.414 1.00 92.00 182 TYR A CA 1
ATOM 1401 C C . TYR A 1 182 ? -15.159 0.919 9.632 1.00 92.00 182 TYR A C 1
ATOM 1403 O O . TYR A 1 182 ? -15.872 1.206 10.592 1.00 92.00 182 TYR A O 1
ATOM 1411 N N . LEU A 1 183 ? -13.869 1.225 9.601 1.00 94.06 183 LEU A N 1
ATOM 1412 C CA . LEU A 1 183 ? -13.238 2.107 10.570 1.00 94.06 183 LEU A CA 1
ATOM 1413 C C . LEU A 1 183 ? -13.371 3.549 10.090 1.00 94.06 183 LEU A C 1
ATOM 1415 O O . LEU A 1 183 ? -13.107 3.846 8.929 1.00 94.06 183 LEU A O 1
ATOM 1419 N N . GLN A 1 184 ? -13.743 4.456 10.977 1.00 95.12 184 GLN A N 1
ATOM 1420 C CA . GLN A 1 184 ? -13.636 5.886 10.745 1.00 95.12 184 GLN A CA 1
ATOM 1421 C C . GLN A 1 184 ? -12.383 6.417 11.434 1.00 95.12 184 GLN A C 1
ATOM 1423 O O . GLN A 1 184 ? -12.043 5.954 12.524 1.00 95.12 184 GLN A O 1
ATOM 1428 N N . ILE A 1 185 ? -11.695 7.351 10.779 1.00 96.50 185 ILE A N 1
ATOM 1429 C CA . ILE A 1 185 ? -10.526 8.042 11.325 1.00 96.50 185 ILE A CA 1
ATOM 1430 C C . ILE A 1 185 ? -10.836 9.521 11.557 1.00 96.50 185 ILE A C 1
ATOM 1432 O O . ILE A 1 185 ? -11.493 10.156 10.735 1.00 96.50 185 ILE A O 1
ATOM 1436 N N . GLU A 1 186 ? -10.311 10.075 12.643 1.00 97.19 186 GLU A N 1
ATOM 1437 C CA . GLU A 1 186 ? -10.177 11.514 12.864 1.00 97.19 186 GLU A CA 1
ATOM 1438 C C . GLU A 1 186 ? -8.691 11.858 13.053 1.00 97.19 186 GLU A C 1
ATOM 1440 O O . GLU A 1 186 ? -8.059 11.295 13.951 1.00 97.19 186 GLU A O 1
ATOM 1445 N N . PRO A 1 187 ? -8.092 12.712 12.199 1.00 96.56 187 PRO A N 1
ATOM 1446 C CA . PRO A 1 187 ? -6.671 13.036 12.284 1.00 96.56 187 PRO A CA 1
ATOM 1447 C C . PRO A 1 187 ? -6.321 13.856 13.531 1.00 96.56 187 PRO A C 1
ATOM 1449 O O . PRO A 1 187 ? -6.959 14.862 13.832 1.00 96.56 187 PRO A O 1
ATOM 1452 N N . GLY A 1 188 ? -5.248 13.463 14.211 1.00 95.62 188 GLY A N 1
ATOM 1453 C CA . GLY A 1 188 ? -4.623 14.238 15.278 1.00 95.62 188 GLY A CA 1
ATOM 1454 C C . GLY A 1 188 ? -3.565 15.212 14.762 1.00 95.62 188 GLY A C 1
ATOM 1455 O O . GLY A 1 188 ? -3.159 15.172 13.600 1.00 95.62 188 GLY A O 1
ATOM 1456 N N . GLN A 1 189 ? -3.075 16.068 15.659 1.00 94.88 189 GLN A N 1
ATOM 1457 C CA . GLN A 1 189 ? -2.099 17.124 15.344 1.00 94.88 189 GLN A CA 1
ATOM 1458 C C . GLN A 1 189 ? -0.703 16.877 15.939 1.00 94.88 189 GLN A C 1
ATOM 1460 O O . GLN A 1 189 ? 0.180 17.723 15.828 1.00 94.88 189 GLN A O 1
ATOM 1465 N N . GLY A 1 190 ? -0.484 15.735 16.594 1.00 95.19 190 GLY A N 1
ATOM 1466 C CA . GLY A 1 190 ? 0.783 15.446 17.256 1.00 95.19 190 GLY A CA 1
ATOM 1467 C C . GLY A 1 190 ? 1.896 14.972 16.314 1.00 95.19 190 GLY A C 1
ATOM 1468 O O . GLY A 1 190 ? 1.828 15.073 15.081 1.00 95.19 190 GLY A O 1
ATOM 1469 N N . GLN A 1 191 ? 2.955 14.427 16.915 1.00 95.56 191 GLN A N 1
ATOM 1470 C CA . GLN A 1 191 ? 4.096 13.884 16.175 1.00 95.56 191 GLN A CA 1
ATOM 1471 C C . GLN A 1 191 ? 3.699 12.644 15.363 1.00 95.56 191 GLN A C 1
ATOM 1473 O O . GLN A 1 191 ? 2.712 11.976 15.676 1.00 95.56 191 GLN A O 1
ATOM 1478 N N . LYS A 1 192 ? 4.467 12.314 14.317 1.00 95.81 192 LYS A N 1
ATOM 1479 C CA . LYS A 1 192 ? 4.215 11.114 13.504 1.00 95.81 192 LYS A CA 1
ATOM 1480 C C . LYS A 1 192 ? 4.281 9.855 14.375 1.00 95.81 192 LYS A C 1
ATOM 1482 O O . LYS A 1 192 ? 5.232 9.675 15.127 1.00 95.81 192 LYS A O 1
ATOM 1487 N N . THR A 1 193 ? 3.280 8.991 14.256 1.00 96.44 193 THR A N 1
ATOM 1488 C CA . THR A 1 193 ? 3.225 7.685 14.924 1.00 96.44 193 THR A CA 1
ATOM 1489 C C . THR A 1 193 ? 2.478 6.697 14.045 1.00 96.44 193 THR A C 1
ATOM 1491 O O . THR A 1 193 ? 1.557 7.076 13.325 1.00 96.44 193 THR A O 1
ATOM 1494 N N . ASN A 1 194 ? 2.851 5.426 14.139 1.00 95.44 194 ASN A N 1
ATOM 1495 C CA . ASN A 1 194 ? 2.204 4.348 13.398 1.00 95.44 194 ASN A CA 1
ATOM 1496 C C . ASN A 1 194 ? 1.405 3.413 14.311 1.00 95.44 194 ASN A C 1
ATOM 1498 O O . ASN A 1 194 ? 0.815 2.463 13.812 1.00 95.44 194 ASN A O 1
ATOM 1502 N N . THR A 1 195 ? 1.368 3.669 15.619 1.00 94.31 195 THR A N 1
ATOM 1503 C CA . THR A 1 195 ? 0.675 2.812 16.586 1.00 9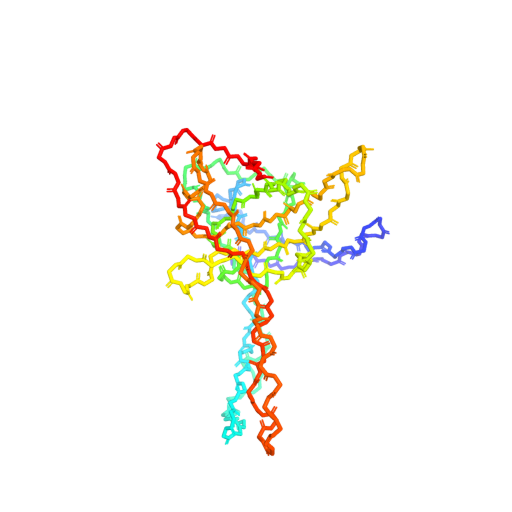4.31 195 THR A CA 1
ATOM 1504 C C . THR A 1 195 ? -0.376 3.613 17.336 1.00 94.31 195 THR A C 1
ATOM 1506 O O . THR A 1 195 ? -0.100 4.707 17.833 1.00 94.31 195 THR A O 1
ATOM 1509 N N . PHE A 1 196 ? -1.576 3.045 17.420 1.00 92.75 196 PHE A N 1
ATOM 1510 C CA . PHE A 1 196 ? -2.761 3.661 18.001 1.00 92.75 196 PHE A CA 1
ATOM 1511 C C . PHE A 1 196 ? -3.427 2.690 18.971 1.00 92.75 196 PHE A C 1
ATOM 1513 O O . PHE A 1 196 ? -3.518 1.495 18.692 1.00 92.75 196 PHE A O 1
ATOM 1520 N N . CYS A 1 197 ? -3.913 3.210 20.094 1.00 86.75 197 CYS A N 1
ATOM 1521 C CA . CYS A 1 197 ? -4.674 2.448 21.078 1.00 86.75 197 CYS A CA 1
ATOM 1522 C C . CYS A 1 197 ? -6.085 3.015 21.178 1.00 86.75 197 CYS A C 1
ATOM 1524 O O . CYS A 1 197 ? -6.261 4.236 21.172 1.00 86.75 197 CYS A O 1
ATOM 1526 N N . ARG A 1 198 ? -7.060 2.117 21.296 1.00 69.56 198 ARG A N 1
ATOM 1527 C CA . ARG A 1 198 ? -8.447 2.425 21.622 1.00 69.56 198 ARG A CA 1
ATOM 1528 C C . ARG A 1 198 ? -8.910 1.582 22.800 1.00 69.56 198 ARG A C 1
ATOM 1530 O O . ARG A 1 198 ? -8.708 0.344 22.753 1.00 69.56 198 ARG A O 1
#

pLDDT: mean 82.49, std 16.11, range [45.84, 97.44]

Solvent-accessible surface area (backbone atoms only — not comparable to full-atom values): 11943 Å² total; per-residue (Å²): 113,59,49,80,75,50,78,44,79,39,84,91,73,82,40,76,48,74,42,67,50,61,43,76,96,48,47,78,77,42,30,73,57,42,35,31,17,39,44,64,70,74,84,87,70,82,53,99,91,51,74,84,77,81,81,66,67,74,78,62,67,73,67,63,42,78,46,71,49,62,80,54,83,84,53,56,62,47,63,84,97,72,73,88,68,67,75,30,80,28,65,70,68,45,69,53,43,71,37,71,35,38,40,36,30,53,81,66,88,75,73,44,56,69,26,38,26,28,44,97,88,41,79,37,31,32,25,70,41,67,43,70,37,97,82,69,63,28,38,38,36,33,29,36,25,34,54,79,45,39,70,39,40,14,39,76,37,44,72,46,81,48,71,60,78,82,76,87,70,95,63,99,61,90,77,76,73,76,66,69,40,29,33,38,53,47,71,29,86,50,59,80,40,48,72,42,82,87

Nearest PDB structures (foldseek):
  6v0c-assembly1_A  TM=6.906E-01  e=9.587E-15  Escherichia coli K-12
  7see-assembly1_A  TM=6.949E-01  e=3.640E-14  Escherichia coli
  7sef-assembly1_A  TM=6.882E-01  e=2.723E-14  Escherichia coli
  6kz3-assembly1_A  TM=6.836E-01  e=7.301E-14  Escherichia coli K-12
  6vci-assembly2_A  TM=4.953E-01  e=2.370E-12  Escherichia coli K-12

Mean predicted aligned error: 11.55 Å

Foldseek 3Di:
DKAWDDWDQDPVVRDIAIDIDDPPVCQQQAFLQKAKEKPQLDDFDADPVGGPDPDDDPVSRPDTDIDIDHQDPPGHGDDPPPHDHDYHHDPCRRNKDKDKAKEKEQDDDFQAFQAFEDEPNDGFKTFHGWDADPVNRIIITIMMGIDPCLQLQFPPKDKDKDAQDPPPDPDDDPPPDRPGIHIYIDGDDHHGHRYYYD

Radius of gyration: 22.03 Å; Cα contacts (8 Å, |Δi|>4): 357; chains: 1; bounding box: 64×39×60 Å